Protein AF-A0A7J0ECP9-F1 (afdb_monomer_lite)

Structure (mmCIF, N/CA/C/O backbone):
data_AF-A0A7J0ECP9-F1
#
_entry.id   AF-A0A7J0ECP9-F1
#
loop_
_atom_site.group_PDB
_atom_site.id
_atom_site.type_symbol
_atom_site.label_atom_id
_atom_site.label_alt_id
_atom_site.label_comp_id
_atom_site.label_asym_id
_atom_site.label_entity_id
_atom_site.label_seq_id
_atom_site.pdbx_PDB_ins_code
_atom_site.Cartn_x
_atom_site.Cartn_y
_atom_site.Cartn_z
_atom_site.occupancy
_atom_site.B_iso_or_equiv
_atom_site.auth_seq_id
_atom_site.auth_comp_id
_atom_site.auth_asym_id
_atom_site.auth_atom_id
_atom_site.pdbx_PDB_model_num
ATOM 1 N N . MET A 1 1 ? -16.950 11.300 12.375 1.00 62.47 1 MET A N 1
ATOM 2 C CA . MET A 1 1 ? -15.498 11.030 12.371 1.00 62.47 1 MET A CA 1
ATOM 3 C C . MET A 1 1 ? -14.900 11.751 13.565 1.00 62.47 1 MET A C 1
ATOM 5 O O . MET A 1 1 ? -15.047 12.963 13.623 1.00 62.47 1 MET A O 1
ATOM 9 N N . ILE A 1 2 ? -14.370 11.013 14.546 1.00 75.00 2 ILE A N 1
ATOM 10 C CA . ILE A 1 2 ? -13.798 11.597 15.775 1.00 75.00 2 ILE A CA 1
ATOM 11 C C . ILE A 1 2 ? -12.354 12.043 15.521 1.00 75.00 2 ILE A C 1
ATOM 13 O O . ILE A 1 2 ? -11.985 13.146 15.902 1.00 75.00 2 ILE A O 1
ATOM 17 N N . ASP A 1 3 ? -11.571 11.217 14.827 1.00 86.75 3 ASP A N 1
ATOM 18 C CA . ASP A 1 3 ? -10.182 11.495 14.456 1.00 86.75 3 ASP A CA 1
ATOM 19 C C . ASP A 1 3 ? -9.784 10.603 13.255 1.00 86.75 3 ASP A C 1
ATOM 21 O O . ASP A 1 3 ? -10.535 9.690 12.890 1.00 86.75 3 ASP A O 1
ATOM 25 N N . TYR A 1 4 ? -8.642 10.875 12.624 1.00 91.00 4 TYR A N 1
ATOM 26 C CA . TYR A 1 4 ? -8.054 10.089 11.537 1.00 91.00 4 TYR A CA 1
ATOM 27 C C . TYR A 1 4 ? -6.524 10.120 11.609 1.00 91.00 4 TYR A C 1
ATOM 29 O O . TYR A 1 4 ? -5.944 11.156 11.908 1.00 91.00 4 TYR A O 1
ATOM 37 N N . GLU A 1 5 ? -5.857 9.018 11.271 1.00 91.81 5 GLU A N 1
ATOM 38 C CA . GLU A 1 5 ? -4.395 8.978 11.170 1.00 91.81 5 GLU A CA 1
ATOM 39 C C . GLU A 1 5 ? -3.968 8.378 9.834 1.00 91.81 5 GLU A C 1
ATOM 41 O O . GLU A 1 5 ? -4.523 7.373 9.385 1.00 91.81 5 GLU A O 1
ATOM 46 N N . CYS A 1 6 ? -2.977 9.005 9.202 1.00 91.44 6 CYS A N 1
ATOM 47 C CA . CYS A 1 6 ? -2.383 8.533 7.960 1.00 91.44 6 CYS A CA 1
ATOM 48 C C . CYS A 1 6 ? -0.959 8.056 8.226 1.00 91.44 6 CYS A C 1
ATOM 50 O O . CYS A 1 6 ? -0.198 8.702 8.942 1.00 91.44 6 CYS A O 1
ATOM 52 N N . TYR A 1 7 ? -0.573 6.956 7.589 1.00 91.62 7 TYR A N 1
ATOM 53 C CA . TYR A 1 7 ? 0.807 6.501 7.634 1.00 91.62 7 TYR A CA 1
ATOM 54 C C . TYR A 1 7 ? 1.674 7.316 6.674 1.00 91.62 7 TYR A C 1
ATOM 56 O O . TYR A 1 7 ? 1.333 7.475 5.500 1.00 91.62 7 TYR A O 1
ATOM 64 N N . LYS A 1 8 ? 2.829 7.767 7.162 1.00 90.94 8 LYS A N 1
ATOM 65 C CA . LYS A 1 8 ? 3.916 8.295 6.339 1.00 90.94 8 LYS A CA 1
ATOM 66 C C . LYS A 1 8 ? 5.142 7.422 6.576 1.00 90.94 8 LYS A C 1
ATOM 68 O O . LYS A 1 8 ? 5.582 7.278 7.715 1.00 90.94 8 LYS A O 1
ATOM 73 N N . ALA A 1 9 ? 5.671 6.833 5.507 1.00 90.69 9 ALA A N 1
ATOM 74 C CA . ALA A 1 9 ? 6.880 6.029 5.593 1.00 90.69 9 ALA A CA 1
ATOM 75 C C . ALA A 1 9 ? 8.090 6.888 5.991 1.00 90.69 9 ALA A C 1
ATOM 77 O O . ALA A 1 9 ? 8.102 8.111 5.846 1.00 90.69 9 ALA A O 1
ATOM 78 N N . THR A 1 10 ? 9.111 6.223 6.512 1.00 90.69 10 THR A N 1
ATOM 79 C CA . THR A 1 10 ? 10.376 6.841 6.896 1.00 90.69 10 THR A CA 1
ATOM 80 C C . THR A 1 10 ? 11.137 7.360 5.671 1.00 90.69 10 THR A C 1
ATOM 82 O O . THR A 1 10 ? 10.983 6.853 4.559 1.00 90.69 10 THR A O 1
ATOM 85 N N . GLU A 1 11 ? 11.951 8.401 5.858 1.00 91.25 11 GLU A N 1
ATOM 86 C CA . GLU A 1 11 ? 12.620 9.114 4.755 1.00 91.25 11 GLU A CA 1
ATOM 87 C C . GLU A 1 11 ? 13.617 8.245 3.964 1.00 91.25 11 GLU A C 1
ATOM 89 O O . GLU A 1 11 ? 13.882 8.531 2.800 1.00 91.25 11 GLU A O 1
ATOM 94 N N . ASP A 1 12 ? 14.108 7.141 4.537 1.00 90.75 12 ASP A N 1
ATOM 95 C CA . ASP A 1 12 ? 14.921 6.137 3.833 1.00 90.75 12 ASP A CA 1
ATOM 96 C C . ASP A 1 12 ? 14.157 5.423 2.709 1.00 90.75 12 ASP A C 1
ATOM 98 O O . ASP A 1 12 ? 14.769 4.858 1.807 1.00 90.75 12 ASP A O 1
ATOM 102 N N . ARG A 1 13 ? 12.821 5.469 2.735 1.00 89.50 13 ARG A N 1
ATOM 103 C CA . ARG A 1 13 ? 11.952 4.884 1.709 1.00 89.50 13 ARG A CA 1
ATOM 104 C C . ARG A 1 13 ? 11.522 5.877 0.630 1.00 89.50 13 ARG A C 1
ATOM 106 O O . ARG A 1 13 ? 10.713 5.513 -0.225 1.00 89.50 13 ARG A O 1
ATOM 113 N N . ARG A 1 14 ? 12.000 7.126 0.681 1.00 91.25 14 ARG A N 1
ATOM 114 C CA . ARG A 1 14 ? 11.582 8.185 -0.243 1.00 91.25 14 ARG A CA 1
ATOM 115 C C . ARG A 1 14 ? 12.206 8.001 -1.630 1.00 91.25 14 ARG A C 1
ATOM 117 O O . ARG A 1 14 ? 13.420 7.857 -1.785 1.00 91.25 14 ARG A O 1
ATOM 124 N N . LEU A 1 15 ? 11.360 8.068 -2.647 1.00 88.25 15 LEU A N 1
ATOM 125 C CA . LEU A 1 15 ? 11.703 8.048 -4.059 1.00 88.25 15 LEU A CA 1
ATOM 126 C C . LEU A 1 15 ? 11.602 9.459 -4.640 1.00 88.25 15 LEU A C 1
ATOM 128 O O . LEU A 1 15 ? 10.529 9.912 -5.031 1.00 88.25 15 LEU A O 1
ATOM 132 N N . ASN A 1 16 ? 12.752 10.123 -4.733 1.00 86.50 16 ASN A N 1
ATOM 133 C CA . ASN A 1 16 ? 12.915 11.297 -5.586 1.00 86.50 16 ASN A CA 1
ATOM 134 C C . ASN A 1 16 ? 13.116 10.863 -7.057 1.00 86.50 16 ASN A C 1
ATOM 136 O O . ASN A 1 16 ? 13.238 9.670 -7.359 1.00 86.50 16 ASN A O 1
ATOM 140 N N . THR A 1 17 ? 13.170 11.820 -7.980 1.00 84.38 17 THR A N 1
ATOM 141 C CA . THR A 1 17 ? 13.369 11.583 -9.416 1.00 84.38 17 THR A CA 1
ATOM 142 C C . THR A 1 17 ? 14.637 10.770 -9.677 1.00 84.38 17 THR A C 1
ATOM 144 O O . THR A 1 17 ? 14.604 9.822 -10.458 1.00 84.38 17 THR A O 1
ATOM 147 N N . GLU A 1 18 ? 15.745 11.078 -9.000 1.00 85.25 18 GLU A N 1
ATOM 148 C CA . GLU A 1 18 ? 17.020 10.381 -9.199 1.00 85.25 18 GLU A CA 1
ATOM 149 C C . GLU A 1 18 ? 16.945 8.903 -8.782 1.00 85.25 18 GLU A C 1
ATOM 151 O O . GLU A 1 18 ? 17.257 8.012 -9.573 1.00 85.25 18 GLU A O 1
ATOM 156 N N . ASN A 1 19 ? 16.450 8.624 -7.574 1.00 84.94 19 ASN A N 1
ATOM 157 C CA . ASN A 1 19 ? 16.257 7.267 -7.063 1.00 84.94 19 ASN A CA 1
ATOM 158 C C . ASN A 1 19 ? 15.253 6.488 -7.918 1.00 84.94 19 ASN A C 1
ATOM 160 O O . ASN A 1 19 ? 15.441 5.295 -8.149 1.00 84.94 19 ASN A O 1
ATOM 164 N N . SER A 1 20 ? 14.216 7.160 -8.423 1.00 84.12 20 SER A N 1
ATOM 165 C CA . SER A 1 20 ? 13.226 6.559 -9.321 1.00 84.12 20 SER A CA 1
ATOM 166 C C . SER A 1 20 ? 13.852 6.152 -10.653 1.00 84.12 20 SER A C 1
ATOM 168 O O . SER A 1 20 ? 13.622 5.040 -11.122 1.00 84.12 20 SER A O 1
ATOM 170 N N . VAL A 1 21 ? 14.687 7.011 -11.248 1.00 84.75 21 VAL A N 1
ATOM 171 C CA . VAL A 1 21 ? 15.429 6.686 -12.475 1.00 84.75 21 VAL A CA 1
ATOM 172 C C . VAL A 1 21 ? 16.378 5.516 -12.228 1.00 84.75 21 VAL A C 1
ATOM 174 O O . VAL A 1 21 ? 16.368 4.559 -12.999 1.00 84.75 21 VAL A O 1
ATOM 177 N N . ASN A 1 22 ? 17.142 5.540 -11.133 1.00 87.38 22 ASN A N 1
ATOM 178 C CA . ASN A 1 22 ? 18.047 4.447 -10.779 1.00 87.38 22 ASN A CA 1
ATOM 179 C C . ASN A 1 22 ? 17.296 3.122 -10.616 1.00 87.38 22 ASN A C 1
ATOM 181 O O . ASN A 1 22 ? 17.724 2.116 -11.176 1.00 87.38 22 ASN A O 1
ATOM 185 N N . LEU A 1 23 ? 16.151 3.133 -9.928 1.00 87.69 23 LEU A N 1
ATOM 186 C CA . LEU A 1 23 ? 15.289 1.965 -9.762 1.00 87.69 23 LEU A CA 1
ATOM 187 C C . LEU A 1 23 ? 14.810 1.415 -11.113 1.00 87.69 23 LEU A C 1
ATOM 189 O O . LEU A 1 23 ? 14.903 0.220 -11.370 1.00 87.69 23 LEU A O 1
ATOM 193 N N . ILE A 1 24 ? 14.335 2.289 -12.000 1.00 84.19 24 ILE A N 1
ATOM 194 C CA . ILE A 1 24 ? 13.850 1.912 -13.332 1.00 84.19 24 ILE A CA 1
ATOM 195 C C . ILE A 1 24 ? 14.974 1.284 -14.170 1.00 84.19 24 ILE A C 1
ATOM 197 O O . ILE A 1 24 ? 14.756 0.268 -14.826 1.00 84.19 24 ILE A O 1
ATOM 201 N N . LEU A 1 25 ? 16.189 1.835 -14.096 1.00 86.31 25 LEU A N 1
ATOM 202 C CA . LEU A 1 25 ? 17.364 1.349 -14.828 1.00 86.31 25 LEU A CA 1
ATOM 203 C C . LEU A 1 25 ? 17.935 0.021 -14.299 1.00 86.31 25 LEU A C 1
ATOM 205 O O . LEU A 1 25 ? 18.757 -0.601 -14.990 1.00 86.31 25 LEU A O 1
ATOM 209 N N . ARG A 1 26 ? 17.536 -0.433 -13.100 1.00 88.25 26 ARG A N 1
ATOM 210 C CA . ARG A 1 26 ? 17.891 -1.773 -12.593 1.00 88.25 26 ARG A CA 1
ATOM 211 C C . ARG A 1 26 ? 17.263 -2.867 -13.451 1.00 88.25 26 ARG A C 1
ATOM 213 O O . ARG A 1 26 ? 17.912 -3.880 -13.698 1.00 88.25 26 ARG A O 1
ATOM 220 N N . ASN A 1 27 ? 16.061 -2.637 -13.980 1.00 82.69 27 ASN A N 1
ATOM 221 C CA . ASN A 1 27 ? 15.373 -3.607 -14.820 1.00 82.69 27 ASN A CA 1
ATOM 222 C C . ASN A 1 27 ? 16.003 -3.675 -16.223 1.00 82.69 27 ASN A C 1
ATOM 224 O O . ASN A 1 27 ? 15.892 -2.753 -17.028 1.00 82.69 27 ASN A O 1
ATOM 228 N N . LYS A 1 28 ? 16.657 -4.795 -16.542 1.00 83.56 28 LYS A N 1
ATOM 229 C CA . LYS A 1 28 ? 17.312 -5.003 -17.847 1.00 83.56 28 LYS A CA 1
ATOM 230 C C . 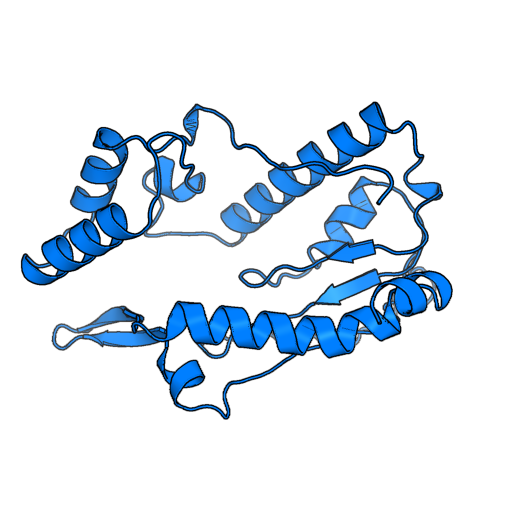LYS A 1 28 ? 16.391 -5.566 -18.930 1.00 83.56 28 LYS A C 1
ATOM 232 O O . LYS A 1 28 ? 16.828 -5.707 -20.066 1.00 83.56 28 LYS A O 1
ATOM 237 N N . ASN A 1 29 ? 15.132 -5.834 -18.591 1.00 81.62 29 ASN A N 1
ATOM 238 C CA . ASN A 1 29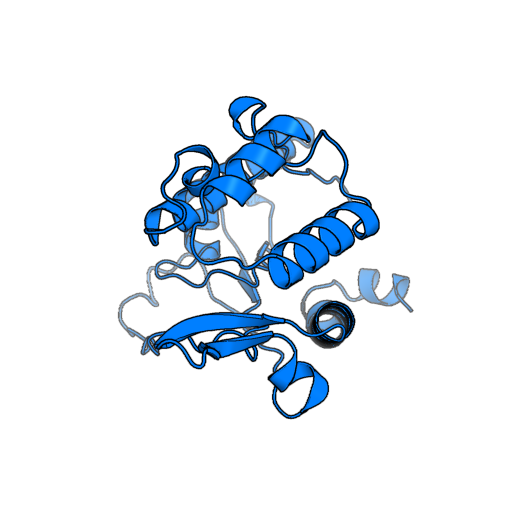 ? 14.155 -6.454 -19.483 1.00 81.62 29 ASN A CA 1
ATOM 239 C C . ASN A 1 29 ? 13.252 -5.429 -20.190 1.00 81.62 29 ASN A C 1
ATOM 241 O O . ASN A 1 29 ? 12.430 -5.812 -21.015 1.00 81.62 29 ASN A O 1
ATOM 245 N N . LEU A 1 30 ? 13.374 -4.135 -19.876 1.00 82.50 30 LEU A N 1
ATOM 246 C CA . LEU A 1 30 ? 12.587 -3.083 -20.524 1.00 82.50 30 LEU A CA 1
ATOM 247 C C . LEU A 1 30 ? 13.266 -2.608 -21.816 1.00 82.50 30 LEU A C 1
ATOM 249 O O . LEU A 1 30 ? 14.441 -2.236 -21.812 1.00 82.50 30 LEU A O 1
ATOM 253 N N . GLY A 1 31 ? 12.512 -2.594 -22.915 1.00 84.88 31 GLY A N 1
ATOM 254 C CA . GLY A 1 31 ? 12.910 -1.960 -24.166 1.00 84.88 31 GLY A CA 1
ATOM 255 C C . GLY A 1 31 ? 12.648 -0.450 -24.160 1.00 84.88 31 GLY A C 1
ATOM 256 O O . GLY A 1 31 ? 12.115 0.128 -23.210 1.00 84.88 31 GLY A O 1
ATOM 257 N N . LEU A 1 32 ? 13.059 0.224 -25.238 1.00 87.25 32 LEU A N 1
ATOM 258 C CA . LEU A 1 32 ? 12.976 1.686 -25.348 1.00 87.25 32 LEU A CA 1
ATOM 259 C C . LEU A 1 32 ? 11.527 2.204 -25.296 1.00 87.25 32 LEU A C 1
ATOM 261 O O . LEU A 1 32 ? 11.262 3.232 -24.669 1.00 87.25 32 LEU A O 1
ATOM 265 N N . GLU A 1 33 ? 10.586 1.500 -25.930 1.00 85.00 33 GLU A N 1
ATOM 266 C CA . GLU A 1 33 ? 9.176 1.902 -25.930 1.00 85.00 33 GLU A CA 1
ATOM 267 C C . GLU A 1 33 ? 8.521 1.667 -24.562 1.00 85.00 33 GLU A C 1
ATOM 269 O O . GLU A 1 33 ? 7.734 2.501 -24.111 1.00 85.00 33 GLU A O 1
ATOM 274 N N . GLU A 1 34 ? 8.902 0.607 -23.844 1.00 84.50 34 GLU A N 1
ATOM 275 C CA . GLU A 1 34 ? 8.440 0.338 -22.481 1.00 84.50 34 GLU A CA 1
ATOM 276 C C . GLU A 1 34 ? 8.964 1.395 -21.502 1.00 84.50 34 GLU A C 1
ATOM 278 O O . GLU A 1 34 ? 8.195 1.917 -20.693 1.00 84.50 34 GLU A O 1
ATOM 283 N N . TYR A 1 35 ? 10.243 1.781 -21.613 1.00 85.88 35 TYR A N 1
ATOM 284 C CA . TYR A 1 35 ? 10.811 2.883 -20.829 1.00 85.88 35 TYR A CA 1
ATOM 285 C C . TYR A 1 35 ? 10.081 4.199 -21.090 1.00 85.88 35 TYR A C 1
ATOM 287 O O . TYR A 1 35 ? 9.733 4.919 -20.152 1.00 85.88 35 TYR A O 1
ATOM 295 N N . LYS A 1 36 ? 9.814 4.513 -22.360 1.00 86.19 36 LYS A N 1
ATOM 296 C CA . LYS A 1 36 ? 9.073 5.715 -22.750 1.00 86.19 36 LYS A CA 1
ATOM 297 C C . LYS A 1 36 ? 7.652 5.704 -22.187 1.00 86.19 36 LYS A C 1
ATOM 299 O O . LYS A 1 36 ? 7.211 6.723 -21.657 1.00 86.19 36 LYS A O 1
ATOM 304 N N . PHE A 1 37 ? 6.954 4.572 -22.258 1.00 85.19 37 PHE A N 1
ATOM 305 C CA . PHE A 1 37 ? 5.623 4.411 -21.674 1.00 85.19 37 PHE A CA 1
ATOM 306 C C . PHE A 1 37 ? 5.637 4.573 -20.148 1.00 85.19 37 PHE A C 1
ATOM 308 O O . PHE A 1 37 ? 4.796 5.288 -19.596 1.00 85.19 37 PHE A O 1
ATOM 315 N N . LEU A 1 38 ? 6.600 3.952 -19.461 1.00 83.50 38 LEU A N 1
ATOM 316 C CA . LEU A 1 38 ? 6.734 4.042 -18.010 1.00 83.50 38 LEU A CA 1
ATOM 317 C C . LEU A 1 38 ? 7.025 5.480 -17.572 1.00 83.50 38 LEU A C 1
ATOM 319 O O . LEU A 1 38 ? 6.346 6.000 -16.690 1.00 83.50 38 LEU A O 1
ATOM 323 N N . LEU A 1 39 ? 7.961 6.156 -18.243 1.00 83.38 39 LEU A N 1
ATOM 324 C CA . LEU A 1 39 ? 8.292 7.552 -17.965 1.00 83.38 39 LEU A CA 1
ATOM 325 C C . LEU A 1 39 ? 7.087 8.471 -18.197 1.00 83.38 39 LEU A C 1
ATOM 327 O O . LEU A 1 39 ? 6.771 9.294 -17.343 1.00 83.38 39 LEU A O 1
ATOM 331 N N . GLN A 1 40 ? 6.367 8.302 -19.311 1.00 84.12 40 GLN A N 1
ATOM 332 C CA . GLN A 1 40 ? 5.125 9.039 -19.559 1.00 84.12 40 GLN A CA 1
ATOM 333 C C . GLN A 1 40 ? 4.085 8.776 -18.469 1.00 84.12 40 GLN A C 1
ATOM 335 O O . GLN A 1 40 ? 3.390 9.699 -18.056 1.00 84.12 40 GLN A O 1
ATOM 340 N N . THR A 1 41 ? 3.967 7.538 -17.990 1.00 82.50 41 THR A N 1
ATOM 341 C CA . THR A 1 41 ? 3.029 7.185 -16.919 1.00 82.50 41 THR A CA 1
ATOM 342 C C . THR A 1 41 ? 3.397 7.883 -15.612 1.00 82.50 41 THR A C 1
ATOM 344 O O . THR A 1 41 ? 2.517 8.459 -14.984 1.00 82.50 41 THR A O 1
ATOM 347 N N . ILE A 1 42 ? 4.682 7.904 -15.249 1.00 79.75 42 ILE A N 1
ATOM 348 C CA . ILE A 1 42 ? 5.187 8.563 -14.034 1.00 79.75 42 ILE A CA 1
ATOM 349 C C . ILE A 1 42 ? 4.981 10.080 -14.101 1.00 79.75 42 ILE A C 1
ATOM 351 O O . ILE A 1 42 ? 4.477 10.687 -13.161 1.00 79.75 42 ILE A O 1
ATOM 355 N N . VAL A 1 43 ? 5.313 10.706 -15.233 1.00 82.44 43 VAL A N 1
ATOM 356 C CA . VAL A 1 43 ? 5.133 12.157 -15.408 1.00 82.44 43 VAL A CA 1
ATOM 357 C C . VAL A 1 43 ? 3.648 12.538 -15.362 1.00 82.44 43 VAL A C 1
ATOM 359 O O . VAL A 1 43 ? 3.287 13.568 -14.798 1.00 82.44 43 VAL A O 1
ATOM 362 N N . ASN A 1 44 ? 2.770 11.698 -15.916 1.00 84.25 44 ASN A N 1
ATOM 363 C CA . ASN A 1 44 ? 1.333 11.967 -15.962 1.00 84.25 44 ASN A CA 1
ATOM 364 C C . ASN A 1 44 ? 0.572 11.524 -14.702 1.00 84.25 44 ASN A C 1
ATOM 366 O O . ASN A 1 44 ? -0.598 11.877 -14.560 1.00 84.25 44 ASN A O 1
ATOM 370 N N . SER A 1 45 ? 1.182 10.762 -13.789 1.00 81.31 45 SER A N 1
ATOM 371 C CA . SER A 1 45 ? 0.493 10.263 -12.592 1.00 81.31 45 SER A CA 1
ATOM 372 C C . SER A 1 45 ? 0.333 11.315 -11.493 1.00 81.31 45 SER A C 1
ATOM 374 O O . SER A 1 45 ? -0.359 11.052 -10.513 1.00 81.31 45 SER A O 1
ATOM 376 N N . GLY A 1 46 ? 0.961 12.491 -11.629 1.00 83.12 46 GLY A N 1
ATOM 377 C CA . GLY A 1 46 ? 0.925 13.545 -10.606 1.00 83.12 46 GLY A CA 1
ATOM 378 C C . GLY A 1 46 ? 1.637 13.150 -9.308 1.00 83.12 46 GLY A C 1
ATOM 379 O O . GLY A 1 46 ? 1.334 13.685 -8.244 1.00 83.12 46 GLY A O 1
ATOM 380 N N . ILE A 1 47 ? 2.552 12.183 -9.396 1.00 82.81 47 ILE A N 1
ATOM 381 C CA . ILE A 1 47 ? 3.353 11.680 -8.282 1.00 82.81 47 ILE A CA 1
ATOM 382 C C . ILE A 1 47 ? 4.535 12.636 -8.093 1.00 82.81 47 ILE A C 1
ATOM 384 O O . ILE A 1 47 ? 5.261 12.915 -9.043 1.00 82.81 47 ILE A O 1
ATOM 388 N N . GLY A 1 48 ? 4.688 13.172 -6.882 1.00 82.94 48 GLY A N 1
ATOM 389 C CA . GLY A 1 48 ? 5.765 14.102 -6.540 1.00 82.94 48 GLY A CA 1
ATOM 390 C C . GLY A 1 48 ? 7.007 13.409 -5.976 1.00 82.94 48 GLY A C 1
ATOM 391 O O . GLY A 1 48 ? 7.014 12.203 -5.731 1.00 82.94 48 GLY A O 1
ATOM 392 N N . GLU A 1 49 ? 8.028 14.211 -5.686 1.00 86.25 49 GLU A N 1
ATOM 393 C CA . GLU A 1 49 ? 9.320 13.785 -5.117 1.00 86.25 49 GLU A CA 1
ATOM 394 C C . GLU A 1 49 ? 9.227 13.196 -3.695 1.00 86.25 49 GLU A C 1
ATOM 396 O O . GLU A 1 49 ? 10.178 12.592 -3.202 1.00 86.25 49 GLU A O 1
ATOM 401 N N . ASP A 1 50 ? 8.084 13.368 -3.027 1.00 86.69 50 ASP A N 1
ATOM 402 C CA . ASP A 1 50 ? 7.808 12.857 -1.679 1.00 86.69 50 ASP A CA 1
ATOM 403 C C . ASP A 1 50 ? 6.976 11.567 -1.712 1.00 86.69 50 ASP A C 1
ATOM 405 O O . ASP A 1 50 ? 6.103 11.329 -0.875 1.00 86.69 50 ASP A O 1
ATOM 409 N N . THR A 1 51 ? 7.234 10.732 -2.714 1.00 87.81 51 THR A N 1
ATOM 410 C CA . THR A 1 51 ? 6.614 9.411 -2.851 1.00 87.81 51 THR A CA 1
ATOM 411 C C . THR A 1 51 ? 7.483 8.360 -2.186 1.00 87.81 51 THR A C 1
ATOM 413 O O . THR A 1 51 ? 8.699 8.500 -2.135 1.00 87.81 51 THR A O 1
ATOM 416 N N . TYR A 1 52 ? 6.877 7.295 -1.667 1.00 91.19 52 TYR A N 1
ATOM 417 C CA . TYR A 1 52 ? 7.587 6.252 -0.931 1.00 91.19 52 TYR A CA 1
ATOM 418 C C . TYR A 1 52 ? 7.397 4.894 -1.597 1.00 91.19 52 TYR A C 1
ATOM 420 O O . TYR A 1 52 ? 6.323 4.613 -2.133 1.00 91.19 52 TYR A O 1
ATOM 428 N N . ALA A 1 53 ? 8.425 4.048 -1.531 1.00 88.94 53 ALA A N 1
ATOM 429 C CA . ALA A 1 53 ? 8.355 2.671 -2.005 1.00 88.94 53 ALA A CA 1
ATOM 430 C C . ALA A 1 53 ? 8.526 1.641 -0.879 1.00 88.94 53 ALA A C 1
ATOM 432 O O . ALA A 1 53 ? 9.149 1.926 0.151 1.00 88.94 53 ALA A O 1
ATOM 433 N N . PRO A 1 54 ? 8.003 0.419 -1.086 1.00 88.88 54 PRO A N 1
ATOM 434 C CA . PRO A 1 54 ? 8.233 -0.706 -0.194 1.00 88.88 54 PRO A CA 1
ATOM 435 C C . PRO A 1 54 ? 9.717 -0.970 0.088 1.00 88.88 54 PRO A C 1
ATOM 437 O O . PRO A 1 54 ? 10.583 -0.804 -0.774 1.00 88.88 54 PRO A O 1
ATOM 440 N N . LYS A 1 55 ? 10.001 -1.454 1.306 1.00 90.19 55 LYS A N 1
ATOM 441 C CA . LYS A 1 55 ? 11.364 -1.757 1.804 1.00 90.19 55 LYS A CA 1
ATOM 442 C C . LYS A 1 55 ? 12.149 -2.633 0.825 1.00 90.19 55 LYS A C 1
ATOM 444 O O . LYS A 1 55 ? 13.312 -2.356 0.561 1.00 90.19 55 LYS A O 1
ATOM 449 N N . ASN A 1 56 ? 11.516 -3.670 0.282 1.00 90.25 56 ASN A N 1
ATOM 450 C CA . ASN A 1 56 ? 12.163 -4.615 -0.624 1.00 90.25 56 ASN A CA 1
ATOM 451 C C . ASN A 1 56 ? 12.610 -3.962 -1.941 1.00 90.25 56 ASN A C 1
ATOM 453 O O . ASN A 1 56 ? 13.652 -4.340 -2.453 1.00 90.25 56 ASN A O 1
ATOM 457 N N . ILE A 1 57 ? 11.882 -2.962 -2.448 1.00 90.12 57 ILE A N 1
ATOM 458 C CA . ILE A 1 57 ? 12.252 -2.225 -3.669 1.00 90.12 57 ILE A CA 1
ATOM 459 C C . ILE A 1 57 ? 13.455 -1.310 -3.406 1.00 90.12 57 ILE A C 1
ATOM 461 O O . ILE A 1 57 ? 14.400 -1.231 -4.189 1.00 90.12 57 ILE A O 1
ATOM 465 N N . ILE A 1 58 ? 13.450 -0.626 -2.262 1.00 90.06 58 ILE A N 1
ATOM 466 C CA . ILE A 1 58 ? 14.568 0.235 -1.857 1.00 90.06 58 ILE A CA 1
ATOM 467 C C . ILE A 1 58 ? 15.843 -0.594 -1.630 1.00 90.06 58 ILE A C 1
ATOM 469 O O . ILE A 1 58 ? 16.934 -0.154 -1.982 1.00 90.06 58 ILE A O 1
ATOM 473 N N . GLN A 1 59 ? 15.694 -1.810 -1.100 1.00 89.94 59 GLN A N 1
ATOM 474 C CA . GLN A 1 59 ? 16.778 -2.747 -0.785 1.00 89.94 59 GLN A CA 1
ATOM 475 C C . GLN A 1 59 ? 17.254 -3.614 -1.963 1.00 89.94 59 GLN A C 1
ATOM 477 O O . GLN A 1 59 ? 18.003 -4.557 -1.719 1.00 89.94 59 GLN A O 1
ATOM 482 N N . GLU A 1 60 ? 16.834 -3.346 -3.203 1.00 89.50 60 GLU A N 1
ATOM 483 C CA . GLU A 1 60 ? 17.251 -4.131 -4.385 1.00 89.50 60 GLU A CA 1
ATOM 484 C C . GLU A 1 60 ? 16.806 -5.607 -4.334 1.00 89.50 60 GLU A C 1
ATOM 486 O O . GLU A 1 60 ? 17.471 -6.508 -4.844 1.00 89.50 60 GLU A O 1
ATOM 491 N N . ARG A 1 61 ? 15.669 -5.877 -3.683 1.00 89.00 61 ARG A N 1
ATOM 492 C CA . ARG A 1 61 ? 15.048 -7.208 -3.561 1.00 89.00 61 ARG A CA 1
ATOM 493 C C . ARG A 1 61 ? 13.688 -7.287 -4.255 1.00 89.00 61 ARG A C 1
ATOM 495 O O . ARG A 1 61 ? 12.885 -8.167 -3.942 1.00 89.00 61 ARG A O 1
ATOM 502 N N . GLU A 1 62 ? 13.400 -6.383 -5.185 1.00 86.38 62 GLU A N 1
ATOM 503 C CA . GLU A 1 62 ? 12.161 -6.365 -5.967 1.00 86.38 62 GLU A CA 1
ATOM 504 C C . GLU A 1 62 ? 11.946 -7.633 -6.808 1.00 86.38 62 GLU A C 1
ATOM 506 O O . GLU A 1 62 ? 10.798 -8.000 -7.046 1.00 86.38 62 GLU A O 1
ATOM 511 N N . GLU A 1 63 ? 13.016 -8.333 -7.201 1.00 83.62 63 GLU A N 1
ATOM 512 C CA . GLU A 1 63 ? 12.934 -9.600 -7.948 1.00 83.62 63 GLU A CA 1
ATOM 513 C C . GLU A 1 63 ? 12.510 -10.790 -7.072 1.00 83.62 63 GLU A C 1
ATOM 515 O O . GLU A 1 63 ? 11.948 -11.766 -7.568 1.00 83.62 63 GLU A O 1
ATOM 520 N N . CYS A 1 64 ? 12.734 -10.697 -5.758 1.00 84.88 64 CYS A N 1
ATOM 521 C CA . CYS A 1 64 ? 12.483 -11.768 -4.794 1.00 84.88 64 CYS A CA 1
ATOM 522 C C . CYS A 1 64 ? 11.608 -11.279 -3.624 1.00 84.88 64 CYS A C 1
ATOM 524 O O . CYS A 1 64 ? 12.042 -11.351 -2.467 1.00 84.88 64 CYS A O 1
ATOM 526 N N . PRO A 1 65 ? 10.383 -10.777 -3.880 1.00 84.38 65 PRO A N 1
ATOM 527 C CA . PRO A 1 65 ? 9.498 -10.345 -2.811 1.00 84.38 65 PRO A CA 1
ATOM 528 C C . PRO A 1 65 ? 9.064 -11.554 -1.980 1.00 84.38 65 PRO A C 1
ATOM 530 O O . PRO A 1 65 ? 8.609 -12.570 -2.511 1.00 84.38 65 PRO A O 1
ATOM 533 N N . SER A 1 66 ? 9.180 -11.443 -0.661 1.00 89.19 66 SER A N 1
ATOM 534 C CA . SER A 1 66 ? 8.708 -12.469 0.262 1.00 89.19 66 SER A CA 1
ATOM 535 C C . SER A 1 66 ? 7.348 -12.102 0.856 1.00 89.19 66 SER A C 1
ATOM 537 O O . SER A 1 66 ? 6.945 -10.940 0.911 1.00 89.19 66 SER A O 1
ATOM 539 N N . LEU A 1 67 ? 6.631 -13.111 1.353 1.00 87.62 67 LEU A N 1
ATOM 540 C CA . LEU A 1 67 ? 5.424 -12.880 2.148 1.00 87.62 67 LEU A CA 1
ATOM 541 C C . LEU A 1 67 ? 5.725 -12.041 3.401 1.00 87.62 67 LEU A C 1
ATOM 543 O O . LEU A 1 67 ? 4.891 -11.240 3.820 1.00 87.62 67 LEU A O 1
ATOM 547 N N . ASP A 1 68 ? 6.910 -12.235 3.979 1.00 90.12 68 ASP A N 1
ATOM 548 C CA . ASP A 1 68 ? 7.367 -11.523 5.169 1.00 90.12 68 ASP A CA 1
ATOM 549 C C . ASP A 1 68 ? 7.557 -10.026 4.900 1.00 90.12 68 ASP A C 1
ATOM 551 O O . ASP A 1 68 ? 7.140 -9.214 5.719 1.00 90.12 68 ASP A O 1
ATOM 555 N N . ASP A 1 69 ? 8.047 -9.648 3.712 1.00 90.38 69 ASP A N 1
ATOM 556 C CA . ASP A 1 69 ? 8.168 -8.239 3.310 1.00 90.38 69 ASP A CA 1
ATOM 557 C C . ASP A 1 69 ? 6.813 -7.518 3.393 1.00 90.38 69 ASP A C 1
ATOM 559 O O . ASP A 1 69 ? 6.699 -6.456 4.010 1.00 90.38 69 ASP A O 1
ATOM 563 N N . GLY A 1 70 ? 5.761 -8.133 2.841 1.00 89.19 70 GLY A N 1
ATOM 564 C CA . GLY A 1 70 ? 4.404 -7.582 2.894 1.00 89.19 70 GLY A CA 1
ATOM 565 C C . GLY A 1 70 ? 3.795 -7.611 4.299 1.00 89.19 70 GLY A C 1
ATOM 566 O O . GLY A 1 70 ? 3.086 -6.684 4.692 1.00 89.19 70 GLY A O 1
ATOM 567 N N . LEU A 1 71 ? 4.068 -8.656 5.086 1.00 90.56 71 LEU A N 1
ATOM 568 C CA . LEU A 1 71 ? 3.588 -8.755 6.466 1.00 90.56 71 LEU A CA 1
ATOM 569 C C . LEU A 1 71 ? 4.266 -7.741 7.392 1.00 90.56 71 LEU A C 1
ATOM 571 O O . LEU A 1 71 ? 3.586 -7.189 8.260 1.00 90.56 71 LEU A O 1
ATOM 575 N N . SER A 1 72 ? 5.568 -7.511 7.240 1.00 91.19 72 SER A N 1
ATOM 576 C CA . SER A 1 72 ? 6.317 -6.517 8.009 1.00 91.19 72 SER A CA 1
ATOM 577 C C . SER A 1 72 ? 5.859 -5.107 7.654 1.00 91.19 72 SER A C 1
ATOM 579 O O . SER A 1 72 ? 5.622 -4.313 8.558 1.00 91.19 72 SER A O 1
ATOM 581 N N . GLU A 1 73 ? 5.659 -4.808 6.368 1.00 90.50 73 GLU A N 1
ATOM 582 C CA . GLU A 1 73 ? 5.161 -3.501 5.934 1.00 90.50 73 GLU A CA 1
ATOM 583 C C . GLU A 1 73 ? 3.768 -3.194 6.494 1.00 90.50 73 GLU A C 1
ATOM 585 O O . GLU A 1 73 ? 3.546 -2.114 7.035 1.00 90.50 73 GLU A O 1
ATOM 590 N N . MET A 1 74 ? 2.843 -4.154 6.422 1.00 91.25 74 MET A N 1
ATOM 591 C CA . MET A 1 74 ? 1.499 -3.973 6.972 1.00 91.25 74 MET A CA 1
ATOM 592 C C . MET A 1 74 ? 1.517 -3.772 8.489 1.00 91.25 74 MET A C 1
ATOM 594 O O . MET A 1 74 ? 0.756 -2.956 9.001 1.00 91.25 74 MET A O 1
ATOM 598 N N . ASP A 1 75 ? 2.386 -4.484 9.209 1.00 91.00 75 ASP A N 1
ATOM 599 C CA . ASP A 1 75 ? 2.527 -4.301 10.656 1.00 91.00 75 ASP A CA 1
ATOM 600 C C . ASP A 1 75 ? 3.089 -2.927 11.010 1.00 91.00 75 ASP A C 1
ATOM 602 O O . ASP A 1 75 ? 2.527 -2.266 11.879 1.00 91.00 75 ASP A O 1
ATOM 606 N N . ASP A 1 76 ? 4.128 -2.467 10.308 1.00 91.06 76 ASP A N 1
ATOM 607 C CA . ASP A 1 76 ? 4.674 -1.119 10.494 1.00 91.06 76 ASP A CA 1
ATOM 608 C C . ASP A 1 76 ? 3.571 -0.061 10.314 1.00 91.06 76 ASP A C 1
ATOM 610 O O . ASP A 1 76 ? 3.430 0.835 11.146 1.00 91.06 76 ASP A O 1
ATOM 614 N N . ILE A 1 77 ? 2.754 -0.193 9.261 1.00 91.81 77 ILE A N 1
ATOM 615 C CA . ILE A 1 77 ? 1.647 0.725 8.957 1.00 91.81 77 ILE A CA 1
ATOM 616 C C . ILE A 1 77 ? 0.590 0.695 10.062 1.00 91.81 77 ILE A C 1
ATOM 618 O O . ILE A 1 77 ? 0.210 1.744 10.587 1.00 91.81 77 ILE A O 1
ATOM 622 N N . PHE A 1 78 ? 0.080 -0.490 10.407 1.00 90.38 78 PHE A N 1
ATOM 623 C CA . PHE A 1 78 ? -1.009 -0.606 11.374 1.00 90.38 78 PHE A CA 1
ATOM 624 C C . PHE A 1 78 ? -0.575 -0.180 12.768 1.00 90.38 78 PHE A C 1
ATOM 626 O O . PHE A 1 78 ? -1.328 0.510 13.446 1.00 90.38 78 PHE A O 1
ATOM 633 N N . TYR A 1 79 ? 0.618 -0.574 13.204 1.00 90.75 79 TYR A N 1
ATOM 634 C CA . TYR A 1 79 ? 1.077 -0.258 14.549 1.00 90.75 79 TYR A CA 1
ATOM 635 C C . TYR A 1 79 ? 1.375 1.230 14.691 1.00 90.75 79 TYR A C 1
ATOM 637 O O . TYR A 1 79 ? 0.866 1.842 15.620 1.00 90.75 79 TYR A O 1
ATOM 645 N N . ASP A 1 80 ? 2.089 1.837 13.741 1.00 92.69 80 ASP A N 1
ATOM 646 C CA . ASP A 1 80 ? 2.374 3.274 13.781 1.00 92.69 80 ASP A CA 1
ATOM 647 C C . ASP A 1 80 ? 1.089 4.119 13.775 1.00 92.69 80 ASP A C 1
ATOM 649 O O . ASP A 1 80 ? 0.923 5.012 14.607 1.00 92.69 80 ASP A O 1
ATOM 653 N N . THR A 1 81 ? 0.146 3.806 12.880 1.00 93.56 81 THR A N 1
ATOM 654 C CA . THR A 1 81 ? -1.108 4.568 12.774 1.00 93.56 81 THR A CA 1
ATOM 655 C C . THR A 1 81 ? -2.002 4.398 13.995 1.00 93.56 81 THR A C 1
ATOM 657 O O . THR A 1 81 ? -2.537 5.385 14.496 1.00 93.56 81 THR A O 1
ATOM 660 N N . LEU A 1 82 ? -2.157 3.175 14.507 1.00 90.62 82 LEU A N 1
ATOM 661 C CA . LEU A 1 82 ? -2.981 2.921 15.687 1.00 90.62 82 LEU A CA 1
ATOM 662 C C . LEU A 1 82 ? -2.356 3.521 16.949 1.00 90.62 82 LEU A C 1
ATOM 664 O O . LEU A 1 82 ? -3.071 4.156 17.721 1.00 90.62 82 LEU A O 1
ATOM 668 N N . ASP A 1 83 ? -1.042 3.386 17.141 1.00 91.12 83 ASP A N 1
ATOM 669 C CA . ASP A 1 83 ? -0.347 3.930 18.313 1.00 91.12 83 ASP A CA 1
ATOM 670 C C . ASP A 1 83 ? -0.457 5.472 18.337 1.00 91.12 83 ASP A C 1
ATOM 672 O O . ASP A 1 83 ? -0.769 6.069 19.376 1.00 91.12 83 ASP A O 1
ATOM 676 N N . LYS A 1 84 ? -0.307 6.138 17.183 1.00 92.50 84 LYS A N 1
ATOM 677 C CA . LYS A 1 84 ? -0.525 7.592 17.044 1.00 92.50 84 LYS A CA 1
ATOM 678 C C . LYS A 1 84 ? -1.982 7.999 17.258 1.00 92.50 84 LYS A C 1
ATOM 680 O O . LYS A 1 84 ? -2.251 8.975 17.957 1.00 92.50 84 LYS A O 1
ATOM 685 N N . LEU A 1 85 ? -2.928 7.244 16.704 1.00 91.25 85 LEU A N 1
ATOM 686 C CA . LEU A 1 85 ? -4.354 7.532 16.843 1.00 91.25 85 LEU A CA 1
ATOM 687 C C . LEU A 1 85 ? -4.814 7.402 18.302 1.00 91.25 85 LEU A C 1
ATOM 689 O O . LEU A 1 85 ? -5.483 8.296 18.821 1.00 91.25 85 LEU A O 1
ATOM 693 N N . PHE A 1 86 ? -4.440 6.322 18.992 1.00 89.62 86 PHE A N 1
ATOM 694 C CA . PHE A 1 86 ? -4.812 6.110 20.394 1.00 89.62 86 PHE A CA 1
ATOM 695 C C . PHE A 1 86 ? -4.128 7.094 21.334 1.00 89.62 86 PHE A C 1
ATOM 697 O O . PHE A 1 86 ? -4.781 7.626 22.229 1.00 89.62 86 PHE A O 1
ATOM 704 N N . SER A 1 87 ? -2.845 7.393 21.116 1.00 91.69 87 SER A N 1
ATOM 705 C CA . SER A 1 87 ? -2.145 8.386 21.938 1.00 91.69 87 SER A CA 1
ATOM 706 C C . SER A 1 87 ? -2.724 9.793 21.781 1.00 91.69 87 SER A C 1
ATOM 708 O O . SER A 1 87 ? -2.813 10.518 22.770 1.00 91.69 87 SER A O 1
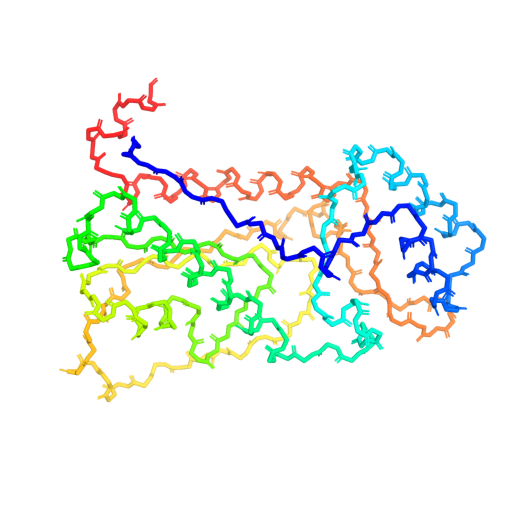ATOM 710 N N . ARG A 1 88 ? -3.166 10.174 20.575 1.00 93.56 88 ARG A N 1
ATOM 711 C CA . ARG A 1 88 ? -3.781 11.485 20.332 1.00 93.56 88 ARG A CA 1
ATOM 712 C C . ARG A 1 88 ? -5.213 11.581 20.853 1.00 93.56 88 ARG A C 1
ATOM 714 O O . ARG A 1 88 ? -5.573 12.595 21.445 1.00 93.56 88 ARG A O 1
ATOM 721 N N . THR A 1 89 ? -6.029 10.554 20.624 1.00 90.81 89 THR A N 1
ATOM 722 C CA . THR A 1 89 ? -7.452 10.572 21.009 1.00 90.81 89 THR A CA 1
ATOM 723 C C . THR A 1 89 ? -7.681 10.258 22.484 1.00 90.81 89 THR A C 1
ATOM 725 O O . THR A 1 89 ? -8.707 10.649 23.036 1.00 90.81 89 THR A O 1
ATOM 728 N N . GLY A 1 90 ? -6.761 9.526 23.119 1.00 89.19 90 GLY A N 1
ATOM 729 C CA . GLY A 1 90 ? -6.935 8.989 24.468 1.00 89.19 90 GLY A CA 1
ATOM 730 C C . GLY A 1 90 ? -7.963 7.855 24.566 1.00 89.19 90 GLY A C 1
ATOM 731 O O . GLY A 1 90 ? -8.262 7.416 25.674 1.00 89.19 90 GLY A O 1
ATOM 732 N N . ILE A 1 91 ? -8.504 7.379 23.437 1.00 86.62 91 ILE A N 1
ATOM 733 C CA . ILE A 1 91 ? -9.485 6.287 23.396 1.00 86.62 91 ILE A CA 1
ATOM 734 C C . ILE A 1 91 ? -8.773 4.968 23.687 1.00 86.62 91 ILE A C 1
ATOM 736 O O . ILE A 1 91 ? -7.759 4.643 23.064 1.00 86.62 91 ILE A O 1
ATOM 740 N N . SER A 1 92 ? -9.323 4.175 24.606 1.00 84.62 92 SER A N 1
ATOM 741 C CA . SER A 1 92 ? -8.796 2.841 24.871 1.00 84.62 92 SER A CA 1
ATOM 742 C C . SER A 1 92 ? -9.158 1.889 23.725 1.00 84.62 92 SER A C 1
ATOM 744 O O . SER A 1 92 ? -10.311 1.868 23.291 1.00 84.62 92 SER A O 1
ATOM 746 N N . PRO A 1 93 ? -8.248 1.000 23.282 1.00 81.25 93 PRO A N 1
ATOM 747 C CA . PRO A 1 93 ? -8.593 -0.031 22.302 1.00 81.25 93 PRO A CA 1
ATOM 748 C C . PRO A 1 93 ? -9.752 -0.947 22.732 1.00 81.25 93 PRO A C 1
ATOM 750 O O . PRO A 1 93 ? -10.394 -1.565 21.886 1.00 81.25 93 PRO A O 1
ATOM 753 N N . LEU A 1 94 ? -10.037 -1.035 24.039 1.00 80.69 94 LEU A N 1
ATOM 754 C CA . LEU A 1 94 ? -11.167 -1.788 24.596 1.00 80.69 94 LEU A CA 1
ATOM 755 C C . LEU A 1 94 ? -12.533 -1.133 24.331 1.00 80.69 94 LEU A C 1
ATOM 757 O O . LEU A 1 94 ? -13.557 -1.803 24.455 1.00 80.69 94 LEU A O 1
ATOM 761 N N . GLU A 1 95 ? -12.555 0.151 23.971 1.00 81.44 95 GLU A N 1
ATOM 762 C CA . GLU A 1 95 ? -13.772 0.901 23.639 1.00 81.44 95 GLU A CA 1
ATOM 763 C C . GLU A 1 95 ? -14.172 0.745 22.163 1.00 81.44 95 GLU A C 1
ATOM 765 O O . GLU A 1 95 ? -15.256 1.168 21.766 1.00 81.44 95 GLU A O 1
ATOM 770 N N . ILE A 1 96 ? -13.331 0.115 21.333 1.00 79.19 96 ILE A N 1
ATOM 771 C CA . ILE A 1 96 ? -13.648 -0.134 19.924 1.00 79.19 96 ILE A CA 1
ATOM 772 C C . ILE A 1 96 ? -14.585 -1.335 19.803 1.00 79.19 96 ILE A C 1
ATOM 774 O O . ILE A 1 96 ? -14.182 -2.482 19.976 1.00 79.19 96 ILE A O 1
ATOM 778 N N . ASP A 1 97 ? -15.831 -1.086 19.400 1.00 72.50 97 ASP A N 1
ATOM 779 C CA . ASP A 1 97 ? -16.795 -2.160 19.148 1.00 72.50 97 ASP A CA 1
ATOM 780 C C . ASP A 1 97 ? -16.650 -2.814 17.764 1.00 72.50 97 ASP A C 1
ATOM 782 O O . ASP A 1 97 ? -17.030 -3.977 17.593 1.00 72.50 97 ASP A O 1
ATOM 786 N N . ILE A 1 98 ? -16.159 -2.072 16.763 1.00 75.38 98 ILE A N 1
ATOM 787 C CA . ILE A 1 98 ? -16.094 -2.512 15.363 1.00 75.38 98 ILE A CA 1
ATOM 788 C C . ILE A 1 98 ? -14.763 -2.109 14.733 1.00 75.38 98 ILE A C 1
ATOM 790 O O . ILE A 1 98 ? -14.449 -0.927 14.629 1.00 75.38 98 ILE A O 1
ATOM 794 N N . LEU A 1 99 ? -14.036 -3.103 14.221 1.00 76.31 99 LEU A N 1
ATOM 795 C CA . LEU A 1 99 ? -12.856 -2.912 13.389 1.00 76.31 99 LEU A CA 1
ATOM 796 C C . LEU A 1 99 ? -13.153 -3.323 11.943 1.00 76.31 99 LEU A C 1
ATOM 798 O O . LEU A 1 99 ? -13.485 -4.479 11.651 1.00 76.31 99 LEU A O 1
ATOM 802 N N . VAL A 1 100 ? -12.981 -2.373 11.027 1.00 76.94 100 VAL A N 1
ATOM 803 C CA . VAL A 1 100 ? -13.045 -2.605 9.582 1.00 76.94 100 VAL A CA 1
ATOM 804 C C . VAL A 1 100 ? -11.634 -2.550 9.021 1.00 76.94 100 VAL A C 1
ATOM 806 O O . VAL A 1 100 ? -10.971 -1.523 9.114 1.00 76.94 100 VAL A O 1
ATOM 809 N N . VAL A 1 101 ? -11.185 -3.648 8.412 1.00 77.12 101 VAL A N 1
ATOM 810 C CA . VAL A 1 101 ? -9.886 -3.711 7.731 1.00 77.12 101 VAL A CA 1
ATOM 811 C C . VAL A 1 101 ? -10.126 -3.949 6.248 1.00 77.12 101 VAL A C 1
ATOM 813 O O . VAL A 1 101 ? -10.761 -4.936 5.863 1.00 77.12 101 VAL A O 1
ATOM 816 N N . ASN A 1 102 ? -9.603 -3.049 5.419 1.00 79.62 102 ASN A N 1
ATOM 817 C CA . ASN A 1 102 ? -9.652 -3.155 3.969 1.00 79.62 102 ASN A CA 1
ATOM 818 C C . ASN A 1 102 ? -8.232 -3.208 3.411 1.00 79.62 102 ASN A C 1
ATOM 820 O O . ASN A 1 102 ? -7.484 -2.243 3.538 1.00 79.62 102 ASN A O 1
ATOM 824 N N . VAL A 1 103 ? -7.881 -4.333 2.792 1.00 75.06 103 VAL A N 1
ATOM 825 C CA . VAL A 1 103 ? -6.605 -4.512 2.099 1.00 75.06 103 VAL A CA 1
ATOM 826 C C . VAL A 1 103 ? -6.871 -5.278 0.809 1.00 75.06 103 VAL A C 1
ATOM 828 O O . VAL A 1 103 ? -7.463 -6.358 0.814 1.00 75.06 103 VAL A O 1
ATOM 831 N N . SER A 1 104 ? -6.441 -4.709 -0.313 1.00 69.31 104 SER A N 1
ATOM 832 C CA . SER A 1 104 ? -6.684 -5.268 -1.644 1.00 69.31 104 SER A CA 1
ATOM 833 C C . SER A 1 104 ? -5.594 -6.242 -2.087 1.00 69.31 104 SER A C 1
ATOM 835 O O . SER A 1 104 ? -5.927 -7.236 -2.722 1.00 69.31 104 SER A O 1
ATOM 837 N N . LEU A 1 105 ? -4.329 -5.999 -1.732 1.00 68.75 105 LEU A N 1
ATOM 838 C CA . LEU A 1 105 ? -3.168 -6.666 -2.344 1.00 68.75 105 LEU A CA 1
ATOM 839 C C . LEU A 1 105 ? -2.597 -7.849 -1.546 1.00 68.75 105 LEU A C 1
ATOM 841 O O . LEU A 1 105 ? -1.817 -8.630 -2.084 1.00 68.75 105 LEU A O 1
ATOM 845 N N . LEU A 1 106 ? -3.004 -8.037 -0.287 1.00 73.81 106 LEU A N 1
ATOM 846 C CA . LEU A 1 106 ? -2.428 -9.054 0.594 1.00 73.81 106 LEU A CA 1
ATOM 847 C C . LEU A 1 106 ? -3.512 -9.817 1.371 1.00 73.81 106 LEU A C 1
ATOM 849 O O . LEU A 1 106 ? -4.402 -9.226 1.975 1.00 73.81 106 LEU A O 1
ATOM 853 N N . SER A 1 107 ? -3.434 -11.151 1.352 1.00 73.56 107 SER A N 1
ATOM 854 C CA . SER A 1 107 ? -4.304 -12.045 2.127 1.00 73.56 107 SER A CA 1
ATOM 855 C C . SER A 1 107 ? -3.461 -13.167 2.715 1.00 73.56 107 SER A C 1
ATOM 857 O O . SER A 1 107 ? -2.905 -13.968 1.969 1.00 73.56 107 SER A O 1
ATOM 859 N N . THR A 1 108 ? -3.380 -13.228 4.040 1.00 78.31 108 THR A N 1
ATOM 860 C CA . THR A 1 108 ? -2.464 -14.114 4.771 1.00 78.31 108 THR A CA 1
ATOM 861 C C . THR A 1 108 ? -3.181 -14.922 5.844 1.00 78.31 108 THR A C 1
ATOM 863 O O . THR A 1 108 ? -4.318 -14.625 6.219 1.00 78.31 108 THR A O 1
ATOM 866 N N . VAL A 1 109 ? -2.484 -15.932 6.365 1.00 72.75 109 VAL A N 1
ATOM 867 C CA . VAL A 1 109 ? -2.851 -16.645 7.591 1.00 72.75 109 VAL A CA 1
ATOM 868 C C . VAL A 1 109 ? -1.674 -16.526 8.568 1.00 72.75 109 VAL A C 1
ATOM 870 O O . VAL A 1 109 ? -0.578 -16.941 8.198 1.00 72.75 109 VAL A O 1
ATOM 873 N N . PRO A 1 110 ? -1.865 -15.978 9.784 1.00 79.38 110 PRO A N 1
ATOM 874 C CA . PRO A 1 110 ? -3.092 -15.349 10.284 1.00 79.38 110 PRO A CA 1
ATOM 875 C C . PRO A 1 110 ? -3.496 -14.123 9.447 1.00 79.38 110 PRO A C 1
ATOM 877 O O . PRO A 1 110 ? -2.670 -13.528 8.751 1.00 79.38 110 PRO A O 1
ATOM 880 N N . SER A 1 111 ? -4.783 -13.766 9.480 1.00 80.75 111 SER A N 1
ATOM 881 C CA . SER A 1 111 ? -5.276 -12.607 8.728 1.00 80.75 111 SER A CA 1
ATOM 882 C C . SER A 1 111 ? -4.703 -11.308 9.298 1.00 80.75 111 SER A C 1
ATOM 884 O O . SER A 1 111 ? -4.406 -11.225 10.492 1.00 80.75 111 SER A O 1
ATOM 886 N N . LEU A 1 112 ? -4.596 -10.270 8.465 1.00 83.12 112 LEU A N 1
ATOM 887 C CA . LEU A 1 112 ? -4.143 -8.944 8.903 1.00 83.12 112 LEU A CA 1
ATOM 888 C C . LEU A 1 112 ? -4.976 -8.419 10.078 1.00 83.12 112 LEU A C 1
ATOM 890 O O . LEU A 1 112 ? -4.436 -7.883 11.040 1.00 83.12 112 LEU A O 1
ATOM 894 N N . THR A 1 113 ? -6.286 -8.671 10.065 1.00 80.12 113 THR A N 1
ATOM 895 C CA . THR A 1 113 ? -7.150 -8.299 11.184 1.00 80.12 113 THR A CA 1
ATOM 896 C C . THR A 1 113 ? -6.811 -9.053 12.467 1.00 80.12 113 THR A C 1
ATOM 898 O O . THR A 1 113 ? -6.794 -8.449 13.534 1.00 80.12 113 THR A O 1
ATOM 901 N N . SER A 1 114 ? -6.509 -10.354 12.387 1.00 79.69 114 SER A N 1
ATOM 902 C CA . SER A 1 114 ? -6.066 -11.124 13.555 1.00 79.69 114 SER A CA 1
ATOM 903 C C . SER A 1 114 ? -4.762 -10.580 14.141 1.00 79.69 114 SER A C 1
ATOM 905 O O . SER A 1 114 ? -4.616 -10.577 15.359 1.00 79.69 114 SER A O 1
ATOM 907 N N . ARG A 1 115 ? -3.843 -10.085 13.303 1.00 86.06 115 ARG A N 1
ATOM 908 C CA . ARG A 1 115 ? -2.585 -9.471 13.758 1.00 86.06 115 ARG A CA 1
ATOM 909 C C . ARG A 1 115 ? -2.828 -8.152 14.493 1.00 86.06 115 ARG A C 1
ATOM 911 O O . ARG A 1 115 ? -2.352 -8.004 15.615 1.00 86.06 115 ARG A O 1
ATOM 918 N N . ILE A 1 116 ? -3.650 -7.262 13.926 1.00 86.38 116 ILE A N 1
ATOM 919 C CA . ILE A 1 116 ? -4.051 -5.996 14.570 1.00 86.38 116 ILE A CA 1
ATOM 920 C C . ILE A 1 116 ? -4.681 -6.264 15.938 1.00 86.38 116 ILE A C 1
ATOM 922 O O . ILE A 1 116 ? -4.293 -5.678 16.942 1.00 86.38 116 ILE A O 1
ATOM 926 N N . ILE A 1 117 ? -5.627 -7.197 15.986 1.00 80.25 117 ILE A N 1
ATOM 927 C CA . ILE A 1 117 ? -6.318 -7.588 17.212 1.00 80.25 117 ILE A CA 1
ATOM 928 C C . ILE A 1 117 ? -5.359 -8.101 18.283 1.00 80.25 117 ILE A C 1
ATOM 930 O O . ILE A 1 117 ? -5.461 -7.709 19.445 1.00 80.25 117 ILE A O 1
ATOM 934 N N . ASN A 1 118 ? -4.442 -8.985 17.889 1.00 82.00 118 ASN A N 1
ATOM 935 C CA . ASN A 1 118 ? -3.483 -9.580 18.806 1.00 82.00 118 ASN A CA 1
ATOM 936 C C . ASN A 1 118 ? -2.560 -8.515 19.416 1.00 82.00 118 ASN A C 1
ATOM 938 O O . ASN A 1 118 ? -2.169 -8.637 20.570 1.00 82.00 118 ASN A O 1
ATOM 942 N N . ARG A 1 119 ? -2.253 -7.454 18.659 1.00 80.44 119 ARG A N 1
ATOM 943 C CA . ARG A 1 119 ? -1.477 -6.297 19.123 1.00 80.44 119 ARG A CA 1
ATOM 944 C C . ARG A 1 119 ? -2.254 -5.447 20.125 1.00 80.44 119 ARG A C 1
ATOM 946 O O . ARG A 1 119 ? -1.729 -5.147 21.190 1.00 80.44 119 ARG A O 1
ATOM 953 N N . ILE A 1 120 ? -3.478 -5.041 19.789 1.00 77.12 120 ILE A N 1
ATOM 954 C CA . ILE A 1 120 ? -4.228 -4.062 20.595 1.00 77.12 120 ILE A CA 1
ATOM 955 C C . ILE A 1 120 ? -4.833 -4.653 21.878 1.00 77.12 120 ILE A C 1
ATOM 957 O O . ILE A 1 120 ? -5.416 -3.911 22.663 1.00 77.12 120 ILE A O 1
ATOM 961 N N . ASN A 1 121 ? -4.725 -5.975 22.081 1.00 66.56 121 ASN A N 1
ATOM 962 C CA . ASN A 1 121 ? -5.274 -6.718 23.225 1.00 66.56 121 ASN A CA 1
ATOM 963 C C . ASN A 1 121 ? -6.742 -6.344 23.543 1.00 66.56 121 ASN A C 1
ATOM 965 O O . ASN A 1 121 ? -7.172 -6.312 24.695 1.00 66.56 121 ASN A O 1
ATOM 969 N N . GLY A 1 122 ? -7.483 -5.981 22.493 1.00 53.91 122 GLY A N 1
ATOM 970 C CA . GLY A 1 122 ? -8.829 -5.421 22.550 1.00 53.91 122 GLY A CA 1
ATOM 971 C C . GLY A 1 122 ? -9.902 -6.482 22.337 1.00 53.91 122 GLY A C 1
ATOM 972 O O . GLY A 1 122 ? -9.603 -7.647 22.086 1.00 53.91 122 GLY A O 1
ATOM 973 N N . SER A 1 123 ? -11.174 -6.091 22.418 1.00 46.09 123 SER A N 1
ATOM 974 C CA . SER A 1 123 ? -12.327 -6.975 22.204 1.00 46.09 123 SER A CA 1
ATOM 975 C C . SER A 1 123 ? -13.358 -6.309 21.291 1.00 46.09 123 SER A C 1
ATOM 977 O O . SER A 1 123 ? -13.726 -5.179 21.571 1.00 46.09 123 SER A O 1
ATOM 979 N N . LYS A 1 124 ? -13.896 -7.078 20.323 1.00 52.69 124 LYS A N 1
ATOM 980 C CA . LYS A 1 124 ? -15.137 -6.900 19.515 1.00 52.69 124 LYS A CA 1
ATOM 981 C C . LYS A 1 124 ? -14.993 -6.648 17.994 1.00 52.69 124 LYS A C 1
ATOM 983 O O . LYS A 1 124 ? -13.970 -6.249 17.462 1.00 52.69 124 LYS A O 1
ATOM 988 N N . LEU A 1 125 ? -16.067 -7.085 17.324 1.00 45.34 125 LEU A N 1
ATOM 989 C CA . LEU A 1 125 ? -16.426 -7.220 15.903 1.00 45.34 125 LEU A CA 1
ATOM 990 C C . LEU A 1 125 ? -15.384 -6.934 14.802 1.00 45.34 125 LEU A C 1
ATOM 992 O O . LEU A 1 125 ? -14.938 -5.812 14.603 1.00 45.34 125 LEU A O 1
ATOM 996 N N . VAL A 1 126 ? -15.153 -7.946 13.956 1.00 51.69 126 VAL A N 1
ATOM 997 C CA . VAL A 1 126 ? -14.285 -7.867 12.771 1.00 51.69 126 VAL A CA 1
ATOM 998 C C . VAL A 1 126 ? -15.092 -7.882 11.485 1.00 51.69 126 VAL A C 1
ATOM 1000 O O . VAL A 1 126 ? -15.892 -8.799 11.264 1.00 51.69 126 VAL A O 1
ATOM 1003 N N . LEU A 1 127 ? -14.798 -6.926 10.607 1.00 47.09 127 LEU A N 1
ATOM 1004 C CA . LEU A 1 127 ? -15.182 -6.953 9.204 1.00 47.09 127 LEU A CA 1
ATOM 1005 C C . LEU A 1 127 ? -13.927 -6.870 8.343 1.00 47.09 127 LEU A C 1
ATOM 1007 O O . LEU A 1 127 ? -13.224 -5.861 8.316 1.00 47.09 127 LEU A O 1
ATOM 1011 N N . TRP A 1 128 ? -13.653 -7.967 7.651 1.00 45.34 128 TRP A N 1
ATOM 1012 C CA . TRP A 1 128 ? -12.572 -8.050 6.685 1.00 45.34 128 TRP A CA 1
ATOM 1013 C C . TRP A 1 128 ? -13.148 -7.896 5.281 1.00 45.34 128 TRP A C 1
ATOM 1015 O O . TRP A 1 128 ? -14.096 -8.605 4.916 1.00 45.34 128 TRP A O 1
ATOM 1025 N N . GLN A 1 129 ? -12.580 -6.980 4.501 1.00 44.28 129 GLN A N 1
ATOM 1026 C CA . GLN A 1 129 ? -12.832 -6.921 3.069 1.00 44.28 129 GLN A CA 1
ATOM 1027 C C . GLN A 1 129 ? -11.779 -7.724 2.315 1.00 44.28 129 GLN A C 1
ATOM 1029 O O . GLN A 1 129 ? -10.583 -7.457 2.405 1.00 44.28 129 GLN A O 1
ATOM 1034 N N . GLY A 1 130 ? -12.260 -8.711 1.559 1.00 37.69 130 GLY A N 1
ATOM 1035 C CA . GLY A 1 130 ? -11.436 -9.577 0.733 1.00 37.69 130 GLY A CA 1
ATOM 1036 C C . GLY A 1 130 ? -11.490 -9.235 -0.744 1.00 37.69 130 GLY A C 1
ATOM 1037 O O . GLY A 1 130 ? -12.496 -9.515 -1.386 1.00 37.69 130 GLY A O 1
ATOM 1038 N N . LYS A 1 131 ? -10.358 -8.719 -1.236 1.00 46.31 131 LYS A N 1
ATOM 1039 C CA . LYS A 1 131 ? -9.795 -8.713 -2.601 1.00 46.31 131 LYS A CA 1
ATOM 1040 C C . LYS A 1 131 ? -10.658 -8.278 -3.803 1.00 46.31 131 LYS A C 1
ATOM 1042 O O . LYS A 1 131 ? -11.504 -9.025 -4.288 1.00 46.31 131 LYS A O 1
ATOM 1047 N N . VAL A 1 132 ? -10.219 -7.163 -4.406 1.00 36.38 132 VAL A N 1
ATOM 1048 C CA . VAL A 1 132 ? -10.288 -6.844 -5.848 1.00 36.38 132 VAL A CA 1
ATOM 1049 C C . VAL A 1 132 ? -9.130 -7.585 -6.546 1.00 36.38 132 VAL A C 1
ATOM 1051 O O . VAL A 1 132 ? -8.107 -6.994 -6.866 1.00 36.38 132 VAL A O 1
ATOM 1054 N N . HIS A 1 133 ? -9.214 -8.910 -6.679 1.00 40.69 133 HIS A N 1
ATOM 1055 C CA . HIS A 1 133 ? -8.222 -9.714 -7.415 1.00 40.69 133 HIS A CA 1
ATOM 1056 C C . HIS A 1 133 ? -8.931 -10.511 -8.499 1.00 40.69 133 HIS A C 1
ATOM 1058 O O . HIS A 1 133 ? -9.110 -11.717 -8.356 1.00 40.69 133 HIS A O 1
ATOM 1064 N N . ASP A 1 134 ? -9.291 -9.823 -9.575 1.00 35.47 134 ASP A N 1
ATOM 1065 C CA . ASP A 1 134 ? -9.591 -10.487 -10.848 1.00 35.47 134 ASP A CA 1
ATOM 1066 C C . ASP A 1 134 ? -8.479 -10.227 -11.882 1.00 35.47 134 ASP A C 1
ATOM 1068 O O . ASP A 1 134 ? -8.495 -10.807 -12.955 1.00 35.47 134 ASP A O 1
ATOM 1072 N N . ALA A 1 135 ? -7.459 -9.441 -11.504 1.00 31.94 135 ALA A N 1
ATOM 1073 C CA . ALA A 1 135 ? -6.356 -9.009 -12.363 1.00 31.94 135 ALA A CA 1
ATOM 1074 C C . ALA A 1 135 ? -4.988 -9.689 -12.079 1.00 31.94 135 ALA A C 1
ATOM 1076 O O . ALA A 1 135 ? -4.048 -9.638 -12.866 1.00 31.94 135 ALA A O 1
ATOM 1077 N N . LEU A 1 136 ? -4.829 -10.354 -10.932 1.00 33.56 136 LEU A N 1
ATOM 1078 C CA . LEU A 1 136 ? -3.583 -11.043 -10.572 1.00 33.56 136 LEU A CA 1
ATOM 1079 C C . LEU A 1 136 ? -3.922 -12.450 -10.087 1.00 33.56 136 LEU A C 1
ATOM 1081 O O . LEU A 1 136 ? -4.249 -12.640 -8.911 1.00 33.56 136 LEU A O 1
ATOM 1085 N N . GLN A 1 137 ? -3.889 -13.405 -11.018 1.00 30.33 137 GLN A N 1
ATOM 1086 C CA . GLN A 1 137 ? -4.153 -14.836 -10.839 1.00 30.33 137 GLN A CA 1
ATOM 1087 C C . GLN A 1 137 ? -3.101 -15.511 -9.939 1.00 30.33 137 GLN A C 1
ATOM 1089 O O . GLN A 1 137 ? -2.308 -16.331 -10.391 1.00 30.33 137 GLN A O 1
ATOM 1094 N N . LEU A 1 138 ? -3.090 -15.191 -8.644 1.00 29.58 138 LEU A N 1
ATOM 1095 C CA . LEU A 1 138 ? -2.325 -15.958 -7.662 1.00 29.58 138 LEU A CA 1
ATOM 1096 C C . LEU A 1 138 ? -3.254 -16.932 -6.922 1.00 29.58 138 LEU A C 1
ATOM 1098 O O . LEU A 1 138 ? -4.281 -16.498 -6.386 1.00 29.58 138 LEU A O 1
ATOM 1102 N N . PRO A 1 139 ? -2.921 -18.236 -6.867 1.00 23.45 139 PRO A N 1
ATOM 1103 C CA . PRO A 1 139 ? -3.690 -19.205 -6.100 1.00 23.45 139 PRO A CA 1
ATOM 1104 C C . PRO A 1 139 ? -3.624 -18.841 -4.615 1.00 23.45 139 PRO A C 1
ATOM 1106 O O . PRO A 1 139 ? -2.546 -18.636 -4.060 1.00 23.45 139 PRO A O 1
ATOM 1109 N N . VAL A 1 140 ? -4.782 -18.768 -3.959 1.00 31.38 140 VAL A N 1
ATOM 1110 C CA . VAL A 1 140 ? -4.862 -18.619 -2.501 1.00 31.38 140 VAL A CA 1
ATOM 1111 C C . VAL A 1 140 ? -5.486 -19.895 -1.935 1.00 31.38 140 VAL A C 1
ATOM 1113 O O . VAL A 1 140 ? -6.533 -20.318 -2.434 1.00 31.38 140 VAL A O 1
ATOM 1116 N N . PRO A 1 141 ? -4.881 -20.525 -0.914 1.00 26.47 141 PRO A N 1
ATOM 1117 C CA . PRO A 1 141 ? -5.443 -21.715 -0.292 1.00 26.47 141 PRO A CA 1
ATOM 1118 C C . PRO A 1 141 ? -6.823 -21.421 0.310 1.00 26.47 141 PRO A C 1
ATOM 1120 O O . PRO A 1 141 ? -7.013 -20.468 1.067 1.00 26.47 141 PRO A O 1
ATOM 1123 N N . VAL A 1 142 ? -7.792 -22.278 -0.011 1.00 27.41 142 VAL A N 1
ATOM 1124 C CA . VAL A 1 142 ? -9.088 -22.341 0.670 1.00 27.41 142 VAL A CA 1
ATOM 1125 C C . VAL A 1 142 ? -8.843 -22.930 2.056 1.00 27.41 142 VAL A C 1
ATOM 1127 O O . VAL A 1 142 ? -8.636 -24.133 2.196 1.00 27.41 142 VAL A O 1
ATOM 1130 N N . VAL A 1 143 ? -8.838 -22.096 3.097 1.00 33.38 143 VAL A N 1
ATOM 1131 C CA . VAL A 1 143 ? -8.723 -22.598 4.472 1.00 33.38 143 VAL A CA 1
ATOM 1132 C C . VAL A 1 143 ? -10.088 -23.072 4.959 1.00 33.38 143 VAL A C 1
ATOM 1134 O O . VAL A 1 143 ? -11.023 -22.293 5.155 1.00 33.38 143 VAL A O 1
ATOM 1137 N N . ALA A 1 144 ? -10.175 -24.386 5.151 1.00 27.42 144 ALA A N 1
ATOM 1138 C CA . ALA A 1 144 ? -11.275 -25.075 5.799 1.00 27.42 144 ALA A CA 1
ATOM 1139 C C . ALA A 1 144 ? -11.384 -24.698 7.289 1.00 27.42 144 ALA A C 1
ATOM 1141 O O . ALA A 1 144 ? -10.393 -24.474 7.984 1.00 27.42 144 ALA A O 1
ATOM 1142 N N . ARG A 1 145 ? -12.627 -24.657 7.782 1.00 29.98 145 ARG A N 1
ATOM 1143 C CA . ARG A 1 145 ? -12.983 -24.419 9.187 1.00 29.98 145 ARG A CA 1
ATOM 1144 C C . ARG A 1 145 ? -12.360 -25.486 10.098 1.00 29.98 145 ARG A C 1
ATOM 1146 O O . ARG A 1 145 ? -12.810 -26.626 10.090 1.00 29.98 145 ARG A O 1
ATOM 1153 N N . SER A 1 146 ? -11.420 -25.094 10.954 1.00 33.62 146 SER A N 1
ATOM 1154 C CA . SER A 1 146 ? -11.094 -25.856 12.165 1.00 33.62 146 SER A CA 1
ATOM 1155 C C . SER A 1 146 ? -12.155 -25.564 13.234 1.00 33.62 146 SER A C 1
ATOM 1157 O O . SER A 1 146 ? -12.375 -24.417 13.619 1.00 33.62 146 SER A O 1
ATOM 1159 N N . SER A 1 147 ? -12.864 -26.600 13.676 1.00 37.56 147 SER A N 1
ATOM 1160 C CA . SER A 1 147 ? -13.962 -26.554 14.654 1.00 37.56 147 SER A CA 1
ATOM 1161 C C . SER A 1 147 ? -13.500 -26.424 16.113 1.00 37.56 147 SER A C 1
ATOM 1163 O O . SER A 1 147 ? -14.330 -26.195 16.993 1.00 37.56 147 SER A O 1
ATOM 1165 N N . LEU A 1 148 ? -12.194 -26.527 16.378 1.00 34.72 148 LEU A N 1
ATOM 1166 C CA . LEU A 1 148 ? -11.625 -26.621 17.729 1.00 34.72 148 LEU A CA 1
ATOM 1167 C C . LEU A 1 148 ? -11.363 -25.266 18.414 1.00 34.72 148 LEU A C 1
ATOM 1169 O O . LEU A 1 148 ? -11.283 -25.214 19.635 1.00 34.72 148 LEU A O 1
ATOM 1173 N N . THR A 1 149 ? -11.301 -24.151 17.680 1.00 39.09 149 THR A N 1
ATOM 1174 C CA . THR A 1 149 ? -10.997 -22.814 18.243 1.00 39.09 149 THR A CA 1
ATOM 1175 C C . THR A 1 149 ? -12.228 -21.979 18.617 1.00 39.09 149 THR A C 1
ATOM 1177 O O . THR A 1 149 ? -12.091 -20.855 19.093 1.00 39.09 149 THR A O 1
ATOM 1180 N N . ARG A 1 150 ? -13.447 -22.514 18.460 1.00 38.69 150 ARG A N 1
ATOM 1181 C CA . ARG A 1 150 ? -14.702 -21.755 18.646 1.00 38.69 150 ARG A CA 1
ATOM 1182 C C . ARG A 1 150 ? -14.997 -21.354 20.099 1.00 38.69 150 ARG A C 1
ATOM 1184 O O . ARG A 1 150 ? -15.775 -20.432 20.314 1.00 38.69 150 ARG A O 1
ATOM 1191 N N . ALA A 1 151 ? -14.430 -22.060 21.078 1.00 40.66 151 ALA A N 1
ATOM 1192 C CA . ALA A 1 151 ? -14.680 -21.824 22.505 1.00 40.66 151 ALA A CA 1
ATOM 1193 C C . ALA A 1 151 ? -13.680 -20.849 23.158 1.00 40.66 151 ALA A C 1
ATOM 1195 O O . ALA A 1 151 ? -13.966 -20.321 24.226 1.00 40.66 151 ALA A O 1
ATOM 1196 N N . LEU A 1 152 ? -12.539 -20.585 22.509 1.00 39.75 152 LEU A N 1
ATOM 1197 C CA . LEU A 1 152 ? -11.478 -19.686 22.993 1.00 39.75 152 LEU A CA 1
ATOM 1198 C C . LEU A 1 152 ? -11.339 -18.418 22.132 1.00 39.75 152 LEU A C 1
ATOM 1200 O O . LEU A 1 152 ? -10.482 -17.576 22.387 1.00 39.75 152 LEU A O 1
ATOM 1204 N N . SER A 1 153 ? -12.147 -18.278 21.077 1.00 41.38 153 SER A N 1
ATOM 1205 C CA . SER A 1 153 ? -12.030 -17.162 20.142 1.00 41.38 153 SER A CA 1
ATOM 1206 C C . SER A 1 153 ? -12.611 -15.881 20.743 1.00 41.38 153 SER A C 1
ATOM 1208 O O . SER A 1 153 ? -13.832 -15.731 20.816 1.00 41.38 153 SER A O 1
ATOM 1210 N N . MET A 1 154 ? -11.739 -14.934 21.098 1.00 42.69 154 MET A N 1
ATOM 1211 C CA . MET A 1 154 ? -12.115 -13.594 21.581 1.00 42.69 154 MET A CA 1
ATOM 1212 C C . MET A 1 154 ? -12.875 -12.757 20.527 1.00 42.69 154 MET A C 1
ATOM 1214 O O . MET A 1 154 ? -13.541 -11.785 20.869 1.00 42.69 154 MET A O 1
ATOM 1218 N N . PHE A 1 155 ? -12.838 -13.158 19.245 1.00 48.84 155 PHE A N 1
ATOM 1219 C CA . PHE A 1 155 ? -13.531 -12.490 18.138 1.00 48.84 155 PHE A CA 1
ATOM 1220 C C . PHE A 1 155 ? -14.352 -13.465 17.300 1.00 48.84 155 PHE A C 1
ATOM 1222 O O . PHE A 1 155 ? -13.922 -14.582 17.008 1.00 48.84 155 PHE A O 1
ATOM 1229 N N . LYS A 1 156 ? -15.517 -12.996 16.835 1.00 49.72 156 LYS A N 1
ATOM 1230 C CA . LYS A 1 156 ? -16.367 -13.701 15.873 1.00 49.72 156 LYS A CA 1
ATOM 1231 C C . LYS A 1 156 ? -16.550 -12.833 14.632 1.00 49.72 156 LYS A C 1
ATOM 1233 O O . LYS A 1 156 ? -17.111 -11.742 14.702 1.00 49.72 156 LYS A O 1
ATOM 1238 N N . LEU A 1 157 ? -16.087 -13.334 13.491 1.00 57.03 157 LEU A N 1
ATOM 1239 C CA . LEU A 1 157 ? -16.360 -12.742 12.183 1.00 57.03 157 LEU A CA 1
ATOM 1240 C C . LEU A 1 157 ? -17.877 -12.757 11.948 1.00 57.03 157 LEU A C 1
ATOM 1242 O O . LEU A 1 157 ? -18.477 -13.830 11.856 1.00 57.03 157 LEU A O 1
ATOM 1246 N N . LYS A 1 158 ? -18.506 -11.579 11.893 1.00 56.44 158 LYS A N 1
ATOM 1247 C CA . LYS A 1 158 ? -19.964 -11.464 11.706 1.00 56.44 158 LYS A CA 1
ATOM 1248 C C . LYS A 1 158 ? -20.346 -11.397 10.236 1.00 56.44 158 LYS A C 1
ATOM 1250 O O . LYS A 1 158 ? -21.342 -11.994 9.842 1.00 56.44 158 LYS A O 1
ATOM 1255 N N . CYS A 1 159 ? -19.557 -10.697 9.427 1.00 55.84 159 CYS A N 1
ATOM 1256 C CA . CYS A 1 159 ? -19.772 -10.607 7.993 1.00 55.84 159 CYS A CA 1
ATOM 1257 C C . CYS A 1 159 ? -18.422 -10.550 7.278 1.00 55.84 159 CYS A C 1
ATOM 1259 O O . CYS A 1 159 ? -17.544 -9.772 7.634 1.00 55.84 159 CYS A O 1
ATOM 1261 N N . MET A 1 160 ? -18.273 -11.385 6.258 1.00 61.25 160 MET A N 1
ATOM 1262 C CA . MET A 1 160 ? -17.212 -11.277 5.269 1.00 61.25 160 MET A CA 1
ATOM 1263 C C . MET A 1 160 ? -17.894 -10.980 3.949 1.00 61.25 160 MET A C 1
ATOM 1265 O O . MET A 1 160 ? -18.831 -11.685 3.569 1.00 61.25 160 MET A O 1
ATOM 1269 N N . PHE A 1 161 ? -17.457 -9.921 3.282 1.00 59.03 161 PHE A N 1
ATOM 1270 C CA . PHE A 1 161 ? -17.994 -9.551 1.986 1.00 59.03 161 PHE A CA 1
ATOM 1271 C C . PHE A 1 161 ? -16.862 -9.461 0.973 1.00 59.03 161 PHE A C 1
ATOM 1273 O O . PHE A 1 161 ? -15.787 -8.935 1.263 1.00 59.03 161 PHE A O 1
ATOM 1280 N N . ARG A 1 162 ? -17.124 -10.016 -0.207 1.00 63.31 162 ARG A N 1
ATOM 1281 C CA . ARG A 1 162 ? -16.227 -9.995 -1.353 1.00 63.31 162 ARG A CA 1
ATOM 1282 C C . ARG A 1 162 ? -17.015 -9.468 -2.538 1.00 63.31 162 ARG A C 1
ATOM 1284 O O . ARG A 1 162 ? -18.044 -10.038 -2.893 1.00 63.31 162 ARG A O 1
ATOM 1291 N N . THR A 1 163 ? -16.513 -8.393 -3.130 1.00 61.47 163 THR A N 1
ATOM 1292 C CA . THR A 1 163 ? -17.013 -7.874 -4.403 1.00 61.47 163 THR A CA 1
ATOM 1293 C C . THR A 1 163 ? -16.131 -8.425 -5.510 1.00 61.47 163 THR A C 1
ATOM 1295 O O . THR A 1 163 ? -14.915 -8.273 -5.445 1.00 61.47 163 THR A O 1
ATOM 1298 N N . HIS A 1 164 ? -16.736 -9.066 -6.505 1.00 63.94 164 HIS A N 1
ATOM 1299 C CA . HIS A 1 164 ? -16.043 -9.612 -7.669 1.00 63.94 164 HIS A CA 1
ATOM 1300 C C . HIS A 1 164 ? -16.603 -8.939 -8.920 1.00 63.94 164 HIS A C 1
ATOM 1302 O O . HIS A 1 164 ? -17.821 -8.925 -9.109 1.00 63.94 164 HIS A O 1
ATOM 1308 N N . ILE A 1 165 ? -15.726 -8.372 -9.748 1.00 67.62 165 ILE A N 1
ATOM 1309 C CA . ILE A 1 165 ? -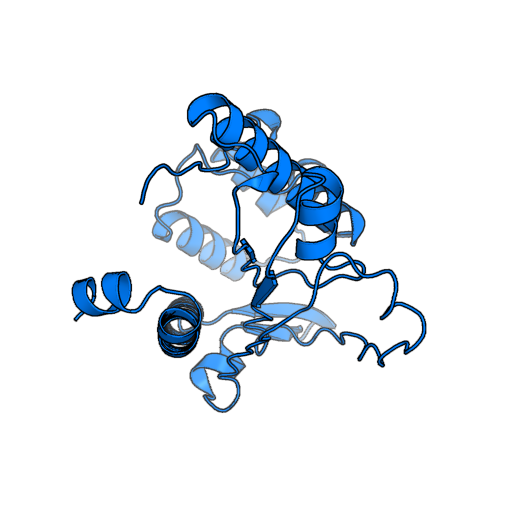16.110 -7.700 -10.999 1.00 67.62 165 ILE A CA 1
ATOM 1310 C C . ILE A 1 165 ? -15.537 -8.401 -12.233 1.00 67.62 165 ILE A C 1
ATOM 1312 O O . ILE A 1 165 ? -15.668 -7.883 -13.334 1.00 67.62 165 ILE A O 1
ATOM 1316 N N . GLY A 1 166 ? -14.974 -9.600 -12.082 1.00 65.50 166 GLY A N 1
ATOM 1317 C CA . GLY A 1 166 ? -14.340 -10.358 -13.159 1.00 65.50 166 GLY A CA 1
ATOM 1318 C C . GLY A 1 166 ? -15.279 -10.822 -14.273 1.00 65.50 166 GLY A C 1
ATOM 1319 O O . GLY A 1 166 ? -14.805 -11.304 -15.288 1.00 65.50 166 GLY A O 1
ATOM 1320 N N . SER A 1 167 ? -16.600 -10.657 -14.136 1.00 71.88 167 SER A N 1
ATOM 1321 C CA . SER A 1 167 ? -17.534 -10.823 -15.261 1.00 71.88 167 SER A CA 1
ATOM 1322 C C . SER A 1 167 ? -17.516 -9.636 -16.233 1.00 71.88 167 SER A C 1
ATOM 1324 O O . SER A 1 167 ? -18.083 -9.720 -17.318 1.00 71.88 167 SER A O 1
ATOM 1326 N N . ASN A 1 168 ? -16.930 -8.503 -15.836 1.00 77.62 168 ASN A N 1
ATOM 1327 C CA . ASN A 1 168 ? -16.706 -7.364 -16.711 1.00 77.62 168 ASN A CA 1
ATOM 1328 C C . ASN A 1 168 ? -15.362 -7.553 -17.419 1.00 77.62 168 ASN A C 1
ATOM 1330 O O . ASN A 1 168 ? -14.317 -7.385 -16.797 1.00 77.62 168 ASN A O 1
ATOM 1334 N N . ASN A 1 169 ? -15.396 -7.840 -18.720 1.00 82.12 169 ASN A N 1
ATOM 1335 C CA . ASN A 1 169 ? -14.194 -8.046 -19.533 1.00 82.12 169 ASN A CA 1
ATOM 1336 C C . ASN A 1 169 ? -13.205 -6.873 -19.441 1.00 82.12 169 ASN A C 1
ATOM 1338 O O . ASN A 1 169 ? -12.003 -7.097 -19.380 1.00 82.12 169 ASN A O 1
ATOM 1342 N N . GLU A 1 170 ? -13.691 -5.626 -19.379 1.00 78.62 170 GLU A N 1
ATOM 1343 C CA . GLU A 1 170 ? -12.827 -4.441 -19.274 1.00 78.62 170 GLU A CA 1
ATOM 1344 C C . GLU A 1 170 ? -12.058 -4.421 -17.946 1.00 78.62 170 GLU A C 1
ATOM 1346 O O . GLU A 1 170 ? -10.921 -3.962 -17.914 1.00 78.62 170 GLU A O 1
ATOM 1351 N N . ALA A 1 171 ? -12.670 -4.912 -16.863 1.00 76.00 171 ALA A N 1
ATOM 1352 C CA . ALA A 1 171 ? -12.039 -5.026 -15.551 1.00 76.00 171 ALA A CA 1
ATOM 1353 C C . ALA A 1 171 ? -11.198 -6.301 -15.411 1.00 76.00 171 ALA A C 1
ATOM 1355 O O . ALA A 1 171 ? -10.191 -6.293 -14.712 1.00 76.00 171 ALA A O 1
ATOM 1356 N N . TYR A 1 172 ? -11.600 -7.385 -16.070 1.00 75.50 172 TYR A N 1
ATOM 1357 C CA . TYR A 1 172 ? -10.871 -8.648 -16.082 1.00 75.50 172 TYR A CA 1
ATOM 1358 C C . TYR A 1 172 ? -9.532 -8.497 -16.812 1.00 75.50 172 TYR A C 1
ATOM 1360 O O . TYR A 1 172 ? -8.484 -8.797 -16.259 1.00 75.50 172 TYR A O 1
ATOM 1368 N N . GLU A 1 173 ? -9.550 -7.904 -18.004 1.00 78.81 173 GLU A N 1
ATOM 1369 C CA . GLU A 1 173 ? -8.355 -7.693 -18.826 1.00 78.81 173 GLU A CA 1
ATOM 1370 C C . GLU A 1 173 ? -7.521 -6.479 -18.380 1.00 78.81 173 GLU A C 1
ATOM 1372 O O . GLU A 1 173 ? -6.497 -6.169 -18.992 1.00 78.81 173 GLU A O 1
ATOM 1377 N N . CYS A 1 174 ? -7.950 -5.739 -17.344 1.00 77.94 174 CYS A N 1
ATOM 1378 C CA . CYS A 1 174 ? -7.338 -4.443 -17.046 1.00 77.94 174 CYS A CA 1
ATOM 1379 C C . CYS A 1 174 ? -5.898 -4.546 -16.538 1.00 77.94 174 CYS A C 1
ATOM 1381 O O . CYS A 1 174 ? -5.096 -3.631 -16.742 1.00 77.94 174 CYS A O 1
ATOM 1383 N N . CYS A 1 175 ? -5.594 -5.655 -15.877 1.00 77.88 175 CYS A N 1
ATOM 1384 C CA . CYS A 1 175 ? -4.282 -6.048 -15.417 1.00 77.88 175 CYS A CA 1
ATOM 1385 C C . CYS A 1 175 ? -4.265 -7.573 -15.496 1.00 77.88 175 CYS A C 1
ATOM 1387 O O . CYS A 1 175 ? -5.140 -8.204 -14.926 1.00 77.88 175 CYS A O 1
ATOM 1389 N N . MET A 1 176 ? -3.354 -8.156 -16.268 1.00 78.62 176 MET A N 1
ATOM 1390 C CA . MET A 1 176 ? -3.273 -9.608 -16.452 1.00 78.62 176 MET A CA 1
ATOM 1391 C C . MET A 1 176 ? -1.816 -10.036 -16.455 1.00 78.62 176 MET A C 1
ATOM 1393 O O . MET A 1 176 ? -0.981 -9.385 -17.084 1.00 78.62 176 MET A O 1
ATOM 1397 N N . GLN A 1 177 ? -1.505 -11.139 -15.777 1.00 81.44 177 GLN A N 1
ATOM 1398 C CA . GLN A 1 177 ? -0.173 -11.727 -15.857 1.00 81.44 177 GLN A CA 1
ATOM 1399 C C . GLN A 1 177 ? -0.049 -12.508 -17.163 1.00 81.44 177 GLN A C 1
ATOM 1401 O O . GLN A 1 177 ? -0.804 -13.453 -17.391 1.00 81.44 177 GLN A O 1
ATOM 1406 N N . ILE A 1 178 ? 0.867 -12.092 -18.029 1.00 83.81 178 ILE A N 1
ATOM 1407 C CA . ILE A 1 178 ? 1.019 -12.636 -19.379 1.00 83.81 178 ILE A CA 1
ATOM 1408 C C . ILE A 1 178 ? 2.510 -12.803 -19.663 1.00 83.81 178 ILE A C 1
ATOM 1410 O O . ILE A 1 178 ? 3.333 -12.007 -19.211 1.00 83.81 178 ILE A O 1
ATOM 1414 N N . GLU A 1 179 ? 2.847 -13.875 -20.368 1.00 86.94 179 GLU A N 1
ATOM 1415 C CA . GLU A 1 179 ? 4.188 -14.117 -20.890 1.00 86.94 179 GLU A CA 1
ATOM 1416 C C . GLU A 1 179 ? 4.344 -13.384 -22.223 1.00 86.94 179 GLU A C 1
ATOM 1418 O O . GLU A 1 179 ? 3.439 -13.428 -23.060 1.00 86.94 179 GLU A O 1
ATOM 1423 N N . ASP A 1 180 ? 5.437 -12.645 -22.382 1.00 82.81 180 ASP A N 1
ATOM 1424 C CA . ASP A 1 180 ? 5.754 -11.982 -23.643 1.00 82.81 180 ASP A CA 1
ATOM 1425 C C . ASP A 1 180 ? 6.302 -12.971 -24.688 1.00 82.81 180 ASP A C 1
ATOM 1427 O O . ASP A 1 180 ? 6.506 -14.156 -24.419 1.00 82.81 180 ASP A O 1
ATOM 1431 N N . ASP A 1 181 ? 6.551 -12.478 -25.902 1.00 86.38 181 ASP A N 1
ATOM 1432 C CA . ASP A 1 181 ? 7.056 -13.294 -27.015 1.00 86.38 181 ASP A CA 1
ATOM 1433 C C . ASP A 1 181 ? 8.469 -13.863 -26.762 1.00 86.38 181 ASP A C 1
ATOM 1435 O O . ASP A 1 181 ? 8.923 -14.751 -27.485 1.00 86.38 181 ASP A O 1
ATOM 1439 N N . LEU A 1 182 ? 9.178 -13.354 -25.748 1.00 82.88 182 LEU A N 1
ATOM 1440 C CA . LEU A 1 182 ? 10.520 -13.780 -25.349 1.00 82.88 182 LEU A CA 1
ATOM 1441 C C . LEU A 1 182 ? 10.499 -14.776 -24.177 1.00 82.88 182 LEU A C 1
ATOM 1443 O O . LEU A 1 182 ? 11.559 -15.256 -23.771 1.00 82.88 182 LEU A O 1
ATOM 1447 N N . GLY A 1 183 ? 9.318 -15.115 -23.656 1.00 82.69 183 GLY A N 1
ATOM 1448 C CA . GLY A 1 183 ? 9.145 -16.056 -22.553 1.00 82.69 183 GLY A CA 1
ATOM 1449 C C . GLY A 1 183 ? 9.208 -15.423 -21.158 1.00 82.69 183 GLY A C 1
ATOM 1450 O O . GLY A 1 183 ? 9.235 -16.134 -20.149 1.00 82.69 183 GLY A O 1
ATOM 1451 N N . TYR A 1 184 ? 9.2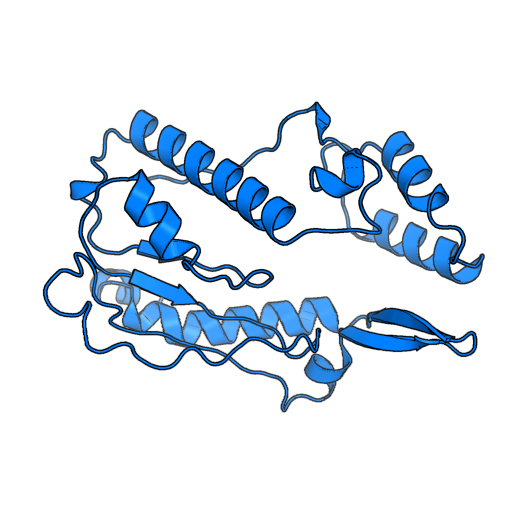47 -14.091 -21.055 1.00 79.31 184 TYR A N 1
ATOM 1452 C CA . TYR A 1 184 ? 9.271 -13.405 -19.768 1.00 79.31 184 TYR A CA 1
ATOM 1453 C C . TYR A 1 184 ? 7.856 -13.149 -19.262 1.00 79.31 184 TYR A C 1
ATOM 1455 O O . TYR A 1 184 ? 7.005 -12.556 -19.925 1.00 79.31 184 TYR A O 1
ATOM 1463 N N . ARG A 1 185 ? 7.599 -13.573 -18.024 1.00 79.56 185 ARG A N 1
ATOM 1464 C CA . ARG A 1 185 ? 6.304 -13.393 -17.369 1.00 79.56 185 ARG A CA 1
ATOM 1465 C C . ARG A 1 185 ? 6.206 -11.991 -16.762 1.00 79.56 185 ARG A C 1
ATOM 1467 O O . ARG A 1 185 ? 6.853 -11.703 -15.759 1.00 79.56 185 ARG A O 1
ATOM 1474 N N . GLY A 1 186 ? 5.349 -11.149 -17.334 1.00 77.38 186 GLY A N 1
ATOM 1475 C CA . GLY A 1 186 ? 5.086 -9.782 -16.880 1.00 77.38 186 GLY A CA 1
ATOM 1476 C C . GLY A 1 186 ? 3.610 -9.519 -16.577 1.00 77.38 186 GLY A C 1
ATOM 1477 O O . GLY A 1 186 ? 2.782 -10.430 -16.577 1.00 77.38 186 GLY A O 1
ATOM 1478 N N . PHE A 1 187 ? 3.271 -8.254 -16.318 1.00 80.75 187 PHE A N 1
ATOM 1479 C CA . PHE A 1 187 ? 1.887 -7.793 -16.190 1.00 80.75 187 PHE A CA 1
ATOM 1480 C C . PHE A 1 187 ? 1.527 -6.878 -17.356 1.00 80.75 187 PHE A C 1
ATOM 1482 O O . PHE A 1 187 ? 2.157 -5.843 -17.563 1.00 80.75 187 PHE A O 1
ATOM 1489 N N . ARG A 1 188 ? 0.469 -7.223 -18.087 1.00 80.50 188 ARG A N 1
ATOM 1490 C CA . ARG A 1 188 ? -0.167 -6.329 -19.052 1.00 80.50 188 ARG A CA 1
ATOM 1491 C C . ARG A 1 188 ? -1.117 -5.414 -18.299 1.00 80.50 188 ARG A C 1
ATOM 1493 O O . ARG A 1 188 ? -2.128 -5.889 -17.795 1.00 80.50 188 ARG A O 1
ATOM 1500 N N . LEU A 1 189 ? -0.810 -4.121 -18.250 1.00 80.69 189 LEU A N 1
ATOM 1501 C CA . LEU A 1 189 ? -1.684 -3.097 -17.677 1.00 80.69 189 LEU A CA 1
ATOM 1502 C C . LEU A 1 189 ? -2.369 -2.314 -18.794 1.00 80.69 189 LEU A C 1
ATOM 1504 O O . LEU A 1 189 ? -1.731 -1.896 -19.759 1.00 80.69 189 LEU A O 1
ATOM 1508 N N . THR A 1 190 ? -3.667 -2.076 -18.652 1.00 80.38 190 THR A N 1
ATOM 1509 C CA . THR A 1 190 ? -4.438 -1.254 -19.590 1.00 80.38 190 THR A CA 1
ATOM 1510 C C . THR A 1 190 ? -4.899 0.041 -18.922 1.00 80.38 190 THR A C 1
ATOM 1512 O O . THR A 1 190 ? -4.943 0.167 -17.697 1.00 80.38 190 THR A O 1
ATOM 1515 N N . LYS A 1 191 ? -5.314 1.016 -19.737 1.00 78.56 191 LYS A N 1
ATOM 1516 C CA . LYS A 1 191 ? -5.834 2.305 -19.253 1.00 78.56 191 LYS A CA 1
ATOM 1517 C C . LYS A 1 191 ? -7.132 2.176 -18.439 1.00 78.56 191 LYS A C 1
ATOM 1519 O O . LYS A 1 191 ? -7.497 3.128 -17.756 1.00 78.56 191 LYS A O 1
ATOM 1524 N N . SER A 1 192 ? -7.828 1.035 -18.494 1.00 76.25 192 SER A N 1
ATOM 1525 C CA . SER A 1 192 ? -9.065 0.815 -17.735 1.00 76.25 192 SER A CA 1
ATOM 1526 C C . SER A 1 192 ? -8.825 0.448 -16.267 1.00 76.25 192 SER A C 1
ATOM 1528 O O . SER A 1 192 ? -9.780 0.462 -15.492 1.00 76.25 192 SER A O 1
ATOM 1530 N N . LEU A 1 193 ? -7.580 0.173 -15.853 1.00 78.31 193 LEU A N 1
ATOM 1531 C CA . LEU A 1 193 ? -7.243 -0.269 -14.494 1.00 78.31 193 LEU A CA 1
ATOM 1532 C C . LEU A 1 193 ? -7.768 0.679 -13.409 1.00 78.31 193 LEU A C 1
ATOM 1534 O O . LEU A 1 193 ? -8.396 0.241 -12.447 1.00 78.31 193 LEU A O 1
ATOM 1538 N N . THR A 1 194 ? -7.556 1.985 -13.572 1.00 75.62 194 THR A N 1
ATOM 1539 C CA . THR A 1 194 ? -7.992 2.999 -12.598 1.00 75.62 194 THR A CA 1
ATOM 1540 C C . THR A 1 194 ? -9.515 3.058 -12.485 1.00 75.62 194 THR A C 1
ATOM 1542 O O . THR A 1 194 ? -10.062 3.072 -11.382 1.00 75.62 194 THR A O 1
ATOM 1545 N N . LYS A 1 195 ? -10.213 3.016 -13.624 1.00 78.75 195 LYS A N 1
ATOM 1546 C CA . LYS A 1 195 ? -11.680 2.984 -13.705 1.00 78.75 195 LYS A CA 1
ATOM 1547 C C . LYS A 1 195 ? -12.250 1.714 -13.067 1.00 78.75 195 LYS A C 1
ATOM 1549 O O . LYS A 1 195 ? -13.188 1.798 -12.275 1.00 78.75 195 LYS A O 1
ATOM 1554 N N . ALA A 1 196 ? -11.671 0.555 -13.374 1.00 80.81 196 ALA A N 1
ATOM 1555 C CA . ALA A 1 196 ? -12.078 -0.732 -12.820 1.00 80.81 196 ALA A CA 1
ATOM 1556 C C . ALA A 1 196 ? -11.876 -0.779 -11.297 1.00 80.81 196 ALA A C 1
ATOM 1558 O O . ALA A 1 196 ? -12.781 -1.189 -10.569 1.00 80.81 196 ALA A O 1
ATOM 1559 N N . ALA A 1 197 ? -10.734 -0.286 -10.804 1.00 72.56 197 ALA A N 1
ATOM 1560 C CA . ALA A 1 197 ? -10.447 -0.194 -9.376 1.00 72.56 197 ALA A CA 1
ATOM 1561 C C . ALA A 1 197 ? -11.449 0.716 -8.644 1.00 72.56 197 ALA A C 1
ATOM 1563 O O . ALA A 1 197 ? -12.003 0.321 -7.615 1.00 72.56 197 ALA A O 1
ATOM 1564 N N . ALA A 1 198 ? -11.745 1.898 -9.200 1.00 75.88 198 ALA A N 1
ATOM 1565 C CA . ALA A 1 198 ? -12.731 2.818 -8.638 1.00 75.88 198 ALA A CA 1
ATOM 1566 C C . ALA A 1 198 ? -14.136 2.193 -8.594 1.00 75.88 198 ALA A C 1
ATOM 1568 O O . ALA A 1 198 ? -14.809 2.243 -7.565 1.00 75.88 198 ALA A O 1
ATOM 1569 N N . GLN A 1 199 ? -14.558 1.532 -9.676 1.00 78.44 199 GLN A N 1
ATOM 1570 C CA . GLN A 1 199 ? -15.851 0.852 -9.736 1.00 78.44 199 GLN A CA 1
ATOM 1571 C C . GLN A 1 199 ? -15.951 -0.281 -8.705 1.00 78.44 199 GLN A C 1
ATOM 1573 O O . GLN A 1 199 ? -16.954 -0.369 -7.990 1.00 78.44 199 GLN A O 1
ATOM 1578 N N . ALA A 1 200 ? -14.917 -1.124 -8.597 1.00 74.88 200 ALA A N 1
ATOM 1579 C CA . ALA A 1 200 ? -14.859 -2.192 -7.601 1.00 74.88 200 ALA A CA 1
ATOM 1580 C C . ALA A 1 200 ? -15.014 -1.630 -6.184 1.00 74.88 200 ALA A C 1
ATOM 1582 O O . ALA A 1 200 ? -15.797 -2.148 -5.386 1.00 74.88 200 ALA A O 1
ATOM 1583 N N . PHE A 1 201 ? -14.310 -0.535 -5.891 1.00 73.38 201 PHE A N 1
ATOM 1584 C CA . PHE A 1 201 ? -14.364 0.138 -4.601 1.00 73.38 201 PHE A CA 1
ATOM 1585 C C . PHE A 1 201 ? -15.760 0.701 -4.294 1.00 73.38 201 PHE A C 1
ATOM 1587 O O . PHE A 1 201 ? -16.298 0.447 -3.216 1.00 73.38 201 PHE A O 1
ATOM 1594 N N . THR A 1 202 ? -16.395 1.390 -5.245 1.00 75.81 202 THR A N 1
ATOM 1595 C CA . THR A 1 202 ? -17.747 1.941 -5.064 1.00 75.81 202 THR A CA 1
ATOM 1596 C C . THR A 1 202 ? -18.788 0.854 -4.800 1.00 75.81 202 THR A C 1
ATOM 1598 O O . TH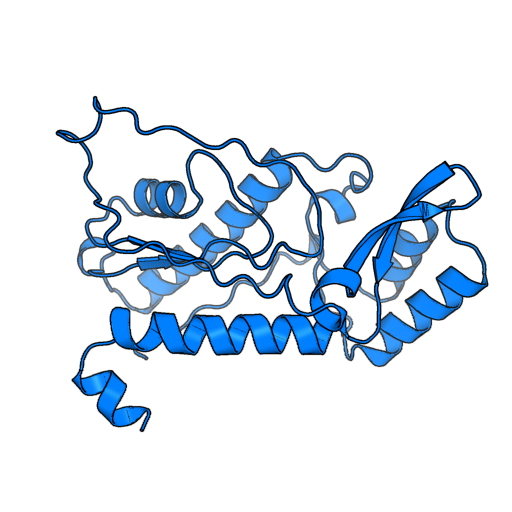R A 1 202 ? -19.598 0.988 -3.881 1.00 75.81 202 THR A O 1
ATOM 1601 N N . VAL A 1 203 ? -18.778 -0.235 -5.577 1.00 76.69 203 VAL A N 1
ATOM 1602 C CA . VAL A 1 203 ? -19.713 -1.359 -5.377 1.00 76.69 203 VAL A CA 1
ATOM 1603 C C . VAL A 1 203 ? -19.509 -1.982 -3.997 1.00 76.69 203 VAL A C 1
ATOM 1605 O O . VAL A 1 203 ? -20.474 -2.281 -3.293 1.00 76.69 203 VAL A O 1
ATOM 1608 N N . ASN A 1 204 ? -18.253 -2.117 -3.585 1.00 73.00 204 ASN A N 1
ATOM 1609 C CA . ASN A 1 204 ? -17.900 -2.682 -2.297 1.00 73.00 204 ASN A CA 1
ATOM 1610 C C . ASN A 1 204 ? -18.388 -1.809 -1.126 1.00 73.00 204 ASN A C 1
ATOM 1612 O O . ASN A 1 204 ? -18.996 -2.326 -0.187 1.00 73.00 204 ASN A O 1
ATOM 1616 N N . LEU A 1 205 ? -18.219 -0.483 -1.203 1.00 74.38 205 LEU A N 1
ATOM 1617 C CA . LEU A 1 205 ? -18.755 0.440 -0.198 1.00 74.38 205 LEU A CA 1
ATOM 1618 C C . LEU A 1 205 ? -20.284 0.418 -0.134 1.00 74.38 205 LEU A C 1
ATOM 1620 O O . LEU A 1 205 ? -20.826 0.389 0.965 1.00 74.38 205 LEU A O 1
ATOM 1624 N N . ARG A 1 206 ? -20.991 0.348 -1.271 1.00 78.50 206 ARG A N 1
ATOM 1625 C CA . ARG A 1 206 ? -22.467 0.291 -1.287 1.00 78.50 206 ARG A CA 1
ATOM 1626 C C . ARG A 1 206 ? -23.037 -0.879 -0.490 1.00 78.50 206 ARG A C 1
ATOM 1628 O O . ARG A 1 206 ? -24.101 -0.751 0.103 1.00 78.50 206 ARG A O 1
ATOM 1635 N N . VAL A 1 207 ? -22.348 -2.017 -0.476 1.00 75.44 207 VAL A N 1
ATOM 1636 C CA . VAL A 1 207 ? -22.799 -3.193 0.281 1.00 75.44 207 VAL A CA 1
ATOM 1637 C C . VAL A 1 207 ? -22.265 -3.185 1.712 1.00 75.44 207 VAL A C 1
ATOM 1639 O O . VAL A 1 207 ? -22.945 -3.672 2.619 1.00 75.44 207 VAL A O 1
ATOM 1642 N N . LEU A 1 208 ? -21.052 -2.664 1.923 1.00 72.56 208 LEU A N 1
ATOM 1643 C CA . LEU A 1 208 ? -20.436 -2.616 3.243 1.00 72.56 208 LEU A CA 1
ATOM 1644 C C . LEU A 1 208 ? -21.120 -1.570 4.130 1.00 72.56 208 LEU A C 1
ATOM 1646 O O . LEU A 1 208 ? -21.574 -1.916 5.214 1.00 72.56 208 LEU A O 1
ATOM 1650 N N . VAL A 1 209 ? -21.222 -0.322 3.673 1.00 76.75 209 VAL A N 1
ATOM 1651 C CA . VAL A 1 209 ? -21.654 0.839 4.469 1.00 76.75 209 VAL A CA 1
ATOM 1652 C C . VAL A 1 209 ? -22.958 0.576 5.251 1.00 76.75 209 VAL A C 1
ATOM 1654 O O . VAL A 1 209 ? -22.931 0.735 6.472 1.00 76.75 209 VAL A O 1
ATOM 1657 N N . PRO A 1 210 ? -24.041 0.031 4.654 1.00 80.50 210 PRO A N 1
ATOM 1658 C CA . PRO A 1 210 ? -25.284 -0.270 5.380 1.00 80.50 210 PRO A CA 1
ATOM 1659 C C . PRO A 1 210 ? -25.175 -1.354 6.459 1.00 80.50 210 PRO A C 1
ATOM 1661 O O . PRO A 1 210 ? -26.021 -1.439 7.343 1.00 80.50 210 PRO A O 1
ATOM 1664 N N . LYS A 1 211 ? -24.164 -2.226 6.379 1.00 73.50 211 LYS A N 1
ATOM 1665 C CA . LYS A 1 211 ? -23.952 -3.327 7.334 1.00 73.50 211 LYS A CA 1
ATOM 1666 C C . LYS A 1 211 ? -23.063 -2.932 8.510 1.00 73.50 211 LYS A C 1
ATOM 1668 O O . LYS A 1 211 ? -23.024 -3.671 9.496 1.00 73.50 211 LYS A O 1
ATOM 1673 N N . VAL A 1 212 ? -22.313 -1.838 8.375 1.00 69.12 212 VAL A N 1
ATOM 1674 C CA . VAL A 1 212 ? -21.319 -1.388 9.362 1.00 69.12 212 VAL A CA 1
ATOM 1675 C C . VAL A 1 212 ? -21.803 -0.176 10.119 1.00 69.12 212 VAL A C 1
ATOM 1677 O O . VAL A 1 212 ? -21.624 -0.114 11.333 1.00 69.12 212 VAL A O 1
ATOM 1680 N N . LEU A 1 213 ? -22.389 0.782 9.406 1.00 69.81 213 LEU A N 1
ATOM 1681 C CA . LEU A 1 213 ? -22.737 2.050 10.009 1.00 69.81 213 LEU A CA 1
ATOM 1682 C C . LEU A 1 213 ? -24.008 1.923 10.859 1.00 69.81 213 LEU A C 1
ATOM 1684 O O . LEU A 1 213 ? -24.950 1.221 10.472 1.00 69.81 213 LEU A O 1
ATOM 1688 N N . PRO A 1 214 ? -24.070 2.615 12.008 1.00 73.75 214 PRO A N 1
ATOM 1689 C CA . PRO A 1 214 ? -25.316 2.811 12.728 1.00 73.75 214 PRO A CA 1
ATOM 1690 C C . PRO A 1 214 ? -26.372 3.440 11.814 1.00 73.75 214 PRO A C 1
ATOM 1692 O O . PRO A 1 214 ? -26.054 4.271 10.964 1.00 73.75 214 PRO A O 1
ATOM 1695 N N . ILE A 1 215 ? -27.648 3.123 12.049 1.00 75.00 215 ILE A N 1
ATOM 1696 C CA . ILE A 1 215 ? -28.783 3.693 11.295 1.00 75.00 215 ILE A CA 1
ATOM 1697 C C . ILE A 1 215 ? -28.713 5.232 11.261 1.00 75.00 215 ILE A C 1
ATOM 1699 O O . ILE A 1 215 ? -28.976 5.846 10.234 1.00 75.00 215 ILE A O 1
ATOM 1703 N N . TRP A 1 216 ? -28.282 5.855 12.360 1.00 72.19 216 TRP A N 1
ATOM 1704 C CA . TRP A 1 216 ? -28.127 7.308 12.469 1.00 72.19 216 TRP A CA 1
ATOM 1705 C C . TRP A 1 216 ? -27.023 7.898 11.579 1.00 72.19 216 TRP A C 1
ATOM 1707 O O . TRP A 1 216 ? -27.129 9.053 11.179 1.00 72.19 216 TRP A O 1
ATOM 1717 N N . GLU A 1 217 ? -25.968 7.139 11.273 1.00 75.06 217 GLU A N 1
ATOM 1718 C CA . GLU A 1 217 ? -24.927 7.572 10.330 1.00 75.06 217 GLU A CA 1
ATOM 1719 C C . GLU A 1 217 ? -25.343 7.329 8.878 1.00 75.06 217 GLU A C 1
ATOM 1721 O O . GLU A 1 217 ? -25.000 8.129 8.013 1.00 75.06 217 GLU A O 1
ATOM 1726 N N . LEU A 1 218 ? -26.139 6.288 8.615 1.00 75.88 218 LEU A N 1
ATOM 1727 C CA . LEU A 1 218 ? -26.729 6.044 7.294 1.00 75.88 218 LEU A CA 1
ATOM 1728 C C . LEU A 1 218 ? -27.671 7.176 6.877 1.00 75.88 218 LEU A C 1
ATOM 1730 O O . LEU A 1 218 ? -27.549 7.679 5.769 1.00 75.88 218 LEU A O 1
ATOM 1734 N N . LEU A 1 219 ? -28.513 7.659 7.797 1.00 76.00 219 LEU A N 1
ATOM 1735 C CA . LEU A 1 219 ? -29.418 8.792 7.558 1.00 76.00 219 LEU A CA 1
ATOM 1736 C C . LEU A 1 219 ? -28.706 10.129 7.276 1.00 76.00 219 LEU A C 1
ATOM 1738 O O . LEU A 1 219 ? -29.364 11.087 6.890 1.00 76.00 219 LEU A O 1
ATOM 1742 N N . ARG A 1 220 ? -27.389 10.232 7.509 1.00 73.88 220 ARG A N 1
ATOM 1743 C CA . ARG A 1 220 ? -26.583 11.416 7.151 1.00 73.88 220 ARG A CA 1
ATOM 1744 C C . ARG A 1 220 ? -25.939 11.316 5.766 1.00 73.88 220 ARG A C 1
ATOM 1746 O O . ARG A 1 220 ? -25.361 12.301 5.315 1.00 73.88 220 ARG A O 1
ATOM 1753 N N . LEU A 1 221 ? -25.937 10.126 5.166 1.00 63.72 221 LEU A N 1
ATOM 1754 C CA . LEU A 1 221 ? -25.316 9.843 3.869 1.00 63.72 221 LEU A CA 1
ATOM 1755 C C . LEU A 1 221 ? -26.325 9.851 2.708 1.00 63.72 221 LEU A C 1
ATOM 1757 O O . LEU A 1 221 ? -25.883 9.876 1.559 1.00 63.72 221 LEU A O 1
ATOM 1761 N N . ASP A 1 222 ? -27.626 9.823 3.017 1.00 52.03 222 ASP A N 1
ATOM 1762 C CA . ASP A 1 222 ? -28.747 10.065 2.093 1.00 52.03 222 ASP A CA 1
ATOM 1763 C C . ASP A 1 222 ? -29.048 11.569 1.962 1.00 52.03 222 ASP A C 1
ATOM 1765 O O . ASP A 1 222 ? -29.368 12.006 0.831 1.00 52.03 222 ASP A O 1
#

pLDDT: mean 74.57, std 17.61, range [23.45, 93.56]

Radius of gyration: 20.23 Å; chains: 1; bounding box: 48×41×52 Å

Sequence (222 aa):
MIDYECYKATEDRRLNTENSVNLILRNKNLGLEEYKFLLQTIVNSGIGEDTYAPKNIIQEREECPSLDDGLSEMDDIFYDTLDKLFSRTGISPLEIDILVVNVSLLSTVPSLTSRIINRINGSKLVLWQGKVHDALQLPVPVVARSSLTRALSMFKLKCMFRTHIGSNNEAYECCMQIEDDLGYRGFRLTKSLTKAAAQAFTVNLRVLVPKVLPIWELLRLD

InterPro domains:
  IPR012392 Very-long-chain 3-ketoacyl-CoA synthase [PTHR31561] (1-119)
  IPR013601 FAE1/Type III polyketide synthase-like protein [PF08392] (1-120)
  IPR013601 FAE1/Type III polyketide synthase-like protein [PF08392] (146-220)
  IPR016039 Thiolase-like [SSF53901] (13-121)

Secondary structure (DSSP, 8-state):
----------GGGEE-HHHHHHHHHH-TT--HHHHHHHHHHHHHTT--TTEE--HHHHTT-TTS--HHHHHHHHHHHHHHHHHHHHHHH---GGG---EEEEESS---SS-HHHHHHHHHT--S-EEEEE---SSS----------GGGTTT-S--EEEEE----TTSHHHHTTEEEEE-TTS-EEEEE-TTHHHHHHHHHHHHHHHHHHHHS-HHHHTTT-

Foldseek 3Di:
DLDFFFDQDDPLQFAAPVNVVVLVVVDPPDDPVNVVVVVVCVVPVPDHRRDGDQPCSSVVNPVPDDLVSVVVVLCVGLVVRVVVVCVVNVDQLQPDAEDEDEDAPDADVVGSVVVSCVVSVYAYEYEYEYYPPLQEPDDDDDDDDDPPCPVVDRYDHPDYDYQYDCVPVLLNLQWHFDQDPVRDTDIDHDPCPVVSVVVSVVVVCVVVVVVPDDPVVVVVVD

Organism: NCBI:txid165716